Protein AF-0000000078948649 (afdb_homodimer)

Secondary structure (DSSP, 8-state):
-----SS-HHHHHHHHHHHHHHH-GGG--HHHHHHHHTS-SHHHHHH-SSHHHHHHHHHHHHHHHHHHHHHHH--S-HHHHHHHHHHHHHHH-HHHHHHHHTS--HHHHHHHHHHTHHHHHHT-GGGTT--HHHHHHHHHHHHHHHHHHHHHHHTT-S-TT--HHHHHHHHHHHHHHHHHHHHHHHHHH-/-----SS-HHHHHHHHHHHHHHH-GGG--HHHHHHHHTS-SHHHHHH-SSHHHHHHHHHHHHHHHHHHHHHHH--S-HHHHHHHHHHHHHHH-HHHHHHHTTS--HHHHHHHHHTTHHHHHHT-GGGTT--HHHHHHHHHHHHHHHHHHHHHHHTT-S-TT--HHHHHHHHHHHHHHHHHHHHHHHHHH-

Structure (mmCIF, N/CA/C/O backbone):
data_AF-0000000078948649-model_v1
#
loop_
_entity.id
_entity.type
_entity.pdbx_description
1 polymer 'BH0317 protein'
#
loop_
_atom_site.group_PDB
_atom_site.id
_atom_site.type_symbol
_atom_site.label_atom_id
_atom_site.label_alt_id
_atom_site.label_comp_id
_atom_site.label_asym_id
_atom_site.label_entity_id
_atom_site.label_seq_id
_atom_site.pdbx_PDB_ins_code
_atom_site.Cartn_x
_atom_site.Cartn_y
_atom_site.Cartn_z
_atom_site.occupancy
_atom_site.B_iso_or_equiv
_atom_site.auth_seq_id
_atom_site.auth_comp_id
_atom_site.auth_asym_id
_atom_site.auth_atom_id
_atom_site.pdbx_PDB_model_num
ATOM 1 N N . MET A 1 1 ? 44.688 -25.859 -13.656 1 49.62 1 MET A N 1
ATOM 2 C CA . MET A 1 1 ? 43.906 -24.781 -13.078 1 49.62 1 MET A CA 1
ATOM 3 C C . MET A 1 1 ? 42.406 -25.125 -13.078 1 49.62 1 MET A C 1
ATOM 5 O O . MET A 1 1 ? 41.906 -25.734 -14.016 1 49.62 1 MET A O 1
ATOM 9 N N . PRO A 1 2 ? 41.75 -25.234 -11.953 1 52.56 2 PRO A N 1
ATOM 10 C CA . PRO A 1 2 ? 40.344 -25.641 -12.078 1 52.56 2 PRO A CA 1
ATOM 11 C C . PRO A 1 2 ? 39.594 -24.875 -13.164 1 52.56 2 PRO A C 1
ATOM 13 O O . PRO A 1 2 ? 39.906 -23.719 -13.43 1 52.56 2 PRO A O 1
ATOM 16 N N . PRO A 1 3 ? 38.969 -25.547 -13.984 1 57.53 3 PRO A N 1
ATOM 17 C CA . PRO A 1 3 ? 38.219 -24.891 -15.078 1 57.53 3 PRO A CA 1
ATOM 18 C C . PRO A 1 3 ? 37.5 -23.625 -14.641 1 57.53 3 PRO A C 1
ATOM 20 O O . PRO A 1 3 ? 37.062 -23.531 -13.492 1 57.53 3 PRO A O 1
ATOM 23 N N . LYS A 1 4 ? 38 -22.516 -15.086 1 55.88 4 LYS A N 1
ATOM 24 C CA . LYS A 1 4 ? 37.469 -21.203 -14.781 1 55.88 4 LYS A CA 1
ATOM 25 C C . LYS A 1 4 ? 35.938 -21.203 -14.828 1 55.88 4 LYS A C 1
ATOM 27 O O . LYS A 1 4 ? 35.344 -21.703 -15.789 1 55.88 4 LYS A O 1
ATOM 32 N N . LYS A 1 5 ? 35.25 -21.078 -13.664 1 66.81 5 LYS A N 1
ATOM 33 C CA . LYS A 1 5 ? 33.781 -20.984 -13.641 1 66.81 5 LYS A CA 1
ATOM 34 C C . LYS A 1 5 ? 33.281 -20.047 -14.727 1 66.81 5 LYS A C 1
ATOM 36 O O . LYS A 1 5 ? 33.812 -18.953 -14.906 1 66.81 5 LYS A O 1
ATOM 41 N N . LYS A 1 6 ? 32.5 -20.578 -15.625 1 82 6 LYS A N 1
ATOM 42 C CA . LYS A 1 6 ? 31.938 -19.797 -16.719 1 82 6 LYS A CA 1
ATOM 43 C C . LYS A 1 6 ? 31.172 -18.578 -16.203 1 82 6 LYS A C 1
ATOM 45 O O . LYS A 1 6 ? 31.312 -17.484 -16.75 1 82 6 LYS A O 1
ATOM 50 N N . PHE A 1 7 ? 30.5 -18.75 -15.039 1 91.81 7 PHE A N 1
ATOM 51 C CA . PHE A 1 7 ? 29.766 -17.656 -14.422 1 91.81 7 PHE A CA 1
ATOM 52 C C . PHE A 1 7 ? 30.109 -17.531 -12.945 1 91.81 7 PHE A C 1
ATOM 54 O O . PHE A 1 7 ? 30.203 -18.547 -12.234 1 91.81 7 PHE A O 1
ATOM 61 N N . THR A 1 8 ? 30.312 -16.375 -12.555 1 93.06 8 THR A N 1
ATOM 62 C CA . THR A 1 8 ? 30.562 -16.125 -11.141 1 93.06 8 THR A CA 1
ATOM 63 C C . THR A 1 8 ? 29.266 -16.094 -10.352 1 93.06 8 THR A C 1
ATOM 65 O O . THR A 1 8 ? 28.172 -16.047 -10.93 1 93.06 8 THR A O 1
ATOM 68 N N . LYS A 1 9 ? 29.469 -16.156 -9.047 1 96.56 9 LYS A N 1
ATOM 69 C CA . LYS A 1 9 ? 28.328 -16.031 -8.148 1 96.56 9 LYS A CA 1
ATOM 70 C C . LYS A 1 9 ? 27.562 -14.734 -8.406 1 96.56 9 LYS A C 1
ATOM 72 O O . LYS A 1 9 ? 26.328 -14.734 -8.453 1 96.56 9 LYS A O 1
ATOM 77 N N . GLU A 1 10 ? 28.25 -13.672 -8.664 1 96.88 10 GLU A N 1
ATOM 78 C CA . GLU A 1 10 ? 27.656 -12.359 -8.898 1 96.88 10 GLU A CA 1
ATOM 79 C C . GLU A 1 10 ? 26.906 -12.328 -10.219 1 96.88 10 GLU A C 1
ATOM 81 O O . GLU A 1 10 ? 25.844 -11.703 -10.32 1 96.88 10 GLU A O 1
ATOM 86 N N . ASP A 1 11 ? 27.391 -12.992 -11.164 1 96.81 11 ASP A N 1
ATOM 87 C CA . ASP A 1 11 ? 26.703 -13.086 -12.445 1 96.81 11 ASP A CA 1
ATOM 88 C C . ASP A 1 11 ? 25.328 -13.727 -12.289 1 96.81 11 ASP A C 1
ATOM 90 O O . ASP A 1 11 ? 24.344 -13.273 -12.891 1 96.81 11 ASP A O 1
ATOM 94 N N . ILE A 1 12 ? 25.375 -14.734 -11.523 1 97.81 12 ILE A N 1
ATOM 95 C CA . ILE A 1 12 ? 24.141 -15.484 -11.305 1 97.81 12 ILE A CA 1
ATOM 96 C C . ILE A 1 12 ? 23.141 -14.633 -10.531 1 97.81 12 ILE A C 1
ATOM 98 O O . ILE A 1 12 ? 21.969 -14.562 -10.891 1 97.81 12 ILE A O 1
ATOM 102 N N . ILE A 1 13 ? 23.609 -13.922 -9.547 1 98.19 13 ILE A N 1
ATOM 103 C CA . ILE A 1 13 ? 22.766 -13.047 -8.742 1 98.19 13 ILE A CA 1
ATOM 104 C C . ILE A 1 13 ? 22.203 -11.93 -9.625 1 98.19 13 ILE A C 1
ATOM 106 O O . ILE A 1 13 ? 21.016 -11.602 -9.531 1 98.19 13 ILE A O 1
ATOM 110 N N . ASP A 1 14 ? 23.031 -11.422 -10.508 1 97.75 14 ASP A N 1
ATOM 111 C CA . ASP A 1 14 ? 22.594 -10.344 -11.398 1 97.75 14 ASP A CA 1
ATOM 112 C C . ASP A 1 14 ? 21.516 -10.828 -12.359 1 97.75 14 ASP A C 1
ATOM 114 O O . ASP A 1 14 ? 20.547 -10.102 -12.633 1 97.75 14 ASP A O 1
ATOM 118 N N . SER A 1 15 ? 21.703 -11.953 -12.82 1 97.62 15 SER A N 1
ATOM 119 C CA . SER A 1 15 ? 20.703 -12.531 -13.703 1 97.62 15 SER A CA 1
ATOM 120 C C . SER A 1 15 ? 19.375 -12.75 -12.977 1 97.62 15 SER A C 1
ATOM 122 O O . SER A 1 15 ? 18.312 -12.359 -13.477 1 97.62 15 SER A O 1
ATOM 124 N N . ALA A 1 16 ? 19.484 -13.336 -11.797 1 98.19 16 ALA A N 1
ATOM 125 C CA . ALA A 1 16 ? 18.297 -13.547 -10.984 1 98.19 16 ALA A CA 1
ATOM 126 C C . ALA A 1 16 ? 17.625 -12.227 -10.617 1 98.19 16 ALA A C 1
ATOM 128 O O . ALA A 1 16 ? 16.406 -12.125 -10.602 1 98.19 16 ALA A O 1
ATOM 129 N N . PHE A 1 17 ? 18.422 -11.234 -10.367 1 97.44 17 PHE A N 1
ATOM 130 C CA . PHE A 1 17 ? 17.938 -9.898 -10.07 1 97.44 17 PHE A CA 1
ATOM 131 C C . PHE A 1 17 ? 17.141 -9.328 -11.234 1 97.44 17 PHE A C 1
ATOM 133 O O . PHE A 1 17 ? 16.078 -8.734 -11.039 1 97.44 17 PHE A O 1
ATOM 140 N N . SER A 1 18 ? 17.641 -9.57 -12.398 1 97.25 18 SER A N 1
ATOM 141 C CA . SER A 1 18 ? 16.969 -9.086 -13.602 1 97.25 18 SER A CA 1
ATOM 142 C C . SER A 1 18 ? 15.594 -9.727 -13.766 1 97.25 18 SER A C 1
ATOM 144 O O . SER A 1 18 ? 14.633 -9.062 -14.164 1 97.25 18 SER A O 1
ATOM 146 N N . ILE A 1 19 ? 15.531 -10.883 -13.414 1 96.94 19 ILE A N 1
ATOM 147 C CA . ILE A 1 19 ? 14.258 -11.594 -13.477 1 96.94 19 ILE A CA 1
ATOM 148 C C . ILE A 1 19 ? 13.312 -11.055 -12.406 1 96.94 19 ILE A C 1
ATOM 150 O O . ILE A 1 19 ? 12.156 -10.727 -12.695 1 96.94 19 ILE A O 1
ATOM 154 N N . ALA A 1 20 ? 13.852 -10.898 -11.234 1 95.62 20 ALA A N 1
ATOM 155 C CA . ALA A 1 20 ? 13.047 -10.438 -10.109 1 95.62 20 ALA A CA 1
ATOM 156 C C . ALA A 1 20 ? 12.547 -9.016 -10.336 1 95.62 20 ALA A C 1
ATOM 158 O O . ALA A 1 20 ? 11.438 -8.664 -9.93 1 95.62 20 ALA A O 1
ATOM 159 N N . LYS A 1 21 ? 13.352 -8.281 -11 1 94.62 21 LYS A N 1
ATOM 160 C CA . LYS A 1 21 ? 13.055 -6.879 -11.25 1 94.62 21 LYS A CA 1
ATOM 161 C C . LYS A 1 21 ? 11.789 -6.727 -12.094 1 94.62 21 LYS A C 1
ATOM 163 O O . LYS A 1 21 ? 11.039 -5.762 -11.922 1 94.62 21 LYS A O 1
ATOM 168 N N . THR A 1 22 ? 11.516 -7.727 -12.945 1 93.5 22 THR A N 1
ATOM 169 C CA . THR A 1 22 ? 10.406 -7.629 -13.891 1 93.5 22 THR A CA 1
ATOM 170 C C . THR A 1 22 ? 9.266 -8.555 -13.477 1 93.5 22 THR A C 1
ATOM 172 O O . THR A 1 22 ? 8.086 -8.203 -13.625 1 93.5 22 THR A O 1
ATOM 175 N N . GLU A 1 23 ? 9.641 -9.656 -12.82 1 93.5 23 GLU A N 1
ATOM 176 C CA . GLU A 1 23 ? 8.617 -10.672 -12.594 1 93.5 23 GLU A CA 1
ATOM 177 C C . GLU A 1 23 ? 8.406 -10.914 -11.102 1 93.5 23 GLU A C 1
ATOM 179 O O . GLU A 1 23 ? 7.418 -11.531 -10.695 1 93.5 23 GLU A O 1
ATOM 184 N N . GLY A 1 24 ? 9.281 -10.414 -10.266 1 92.5 24 GLY A N 1
ATOM 185 C CA . GLY A 1 24 ? 9.188 -10.648 -8.836 1 92.5 24 GLY A CA 1
ATOM 186 C C . GLY A 1 24 ? 10.117 -11.742 -8.344 1 92.5 24 GLY A C 1
ATOM 187 O O . GLY A 1 24 ? 10.562 -12.578 -9.125 1 92.5 24 GLY A O 1
ATOM 188 N N . ILE A 1 25 ? 10.383 -11.766 -7.098 1 91.69 25 ILE A N 1
ATOM 189 C CA . ILE A 1 25 ? 11.352 -12.648 -6.469 1 91.69 25 ILE A CA 1
ATOM 190 C C . ILE A 1 25 ? 10.883 -14.102 -6.574 1 91.69 25 ILE A C 1
ATOM 192 O O . ILE A 1 25 ? 11.68 -15.008 -6.812 1 91.69 25 ILE A O 1
ATOM 196 N N . ASP A 1 26 ? 9.633 -14.32 -6.434 1 90.75 26 ASP A N 1
ATOM 197 C CA . ASP A 1 26 ? 9.078 -15.672 -6.41 1 90.75 26 ASP A CA 1
ATOM 198 C C . ASP A 1 26 ? 9.172 -16.328 -7.785 1 90.75 26 ASP A C 1
ATOM 200 O O . ASP A 1 26 ? 9.008 -17.547 -7.914 1 90.75 26 ASP A O 1
ATOM 204 N N . LYS A 1 27 ? 9.453 -15.586 -8.742 1 94.56 27 LYS A N 1
ATOM 205 C CA . LYS A 1 27 ? 9.492 -16.109 -10.102 1 94.56 27 LYS A CA 1
ATOM 206 C C . LYS A 1 27 ? 10.906 -16.547 -10.477 1 94.56 27 LYS A C 1
ATOM 208 O O . LYS A 1 27 ? 11.125 -17.078 -11.562 1 94.56 27 LYS A O 1
ATOM 213 N N . ILE A 1 28 ? 11.742 -16.375 -9.562 1 96.88 28 ILE A N 1
ATOM 214 C CA . ILE A 1 28 ? 13.102 -16.859 -9.789 1 96.88 28 ILE A CA 1
ATOM 215 C C . ILE A 1 28 ? 13.117 -18.391 -9.742 1 96.88 28 ILE A C 1
ATOM 217 O O . ILE A 1 28 ? 12.695 -18.984 -8.75 1 96.88 28 ILE A O 1
ATOM 221 N N . THR A 1 29 ? 13.539 -18.984 -10.789 1 97.56 29 THR A N 1
ATOM 222 C CA . THR A 1 29 ? 13.82 -20.406 -10.836 1 97.56 29 THR A CA 1
ATOM 223 C C . THR A 1 29 ? 15.203 -20.672 -11.445 1 97.56 29 THR A C 1
ATOM 225 O O . THR A 1 29 ? 15.727 -19.828 -12.18 1 97.56 29 THR A O 1
ATOM 228 N N . ILE A 1 30 ? 15.68 -21.859 -11.07 1 97.56 30 ILE A N 1
ATOM 229 C CA . ILE A 1 30 ? 16.984 -22.219 -11.602 1 97.56 30 ILE A CA 1
ATOM 230 C C . ILE A 1 30 ? 16.922 -22.266 -13.133 1 97.56 30 ILE A C 1
ATOM 232 O O . ILE A 1 30 ? 17.812 -21.766 -13.812 1 97.56 30 ILE A O 1
ATOM 236 N N . ARG A 1 31 ? 15.875 -22.781 -13.633 1 97.5 31 ARG A N 1
ATOM 237 C CA . ARG A 1 31 ? 15.703 -22.906 -15.078 1 97.5 31 ARG A CA 1
ATOM 238 C C . ARG A 1 31 ? 15.68 -21.531 -15.742 1 97.5 31 ARG A C 1
ATOM 240 O O . ARG A 1 31 ? 16.359 -21.297 -16.734 1 97.5 31 ARG A O 1
ATOM 247 N N . LYS A 1 32 ? 14.93 -20.547 -15.273 1 97.62 32 LYS A N 1
ATOM 248 C CA . LYS A 1 32 ? 14.82 -19.203 -15.828 1 97.62 32 LYS A CA 1
ATOM 249 C C . LYS A 1 32 ? 16.156 -18.469 -15.781 1 97.62 32 LYS A C 1
ATOM 251 O O . LYS A 1 32 ? 16.531 -17.781 -16.734 1 97.62 32 LYS A O 1
ATOM 256 N N . VAL A 1 33 ? 16.844 -18.625 -14.672 1 98.12 33 VAL A N 1
ATOM 257 C CA . VAL A 1 33 ? 18.125 -17.969 -14.508 1 98.12 33 VAL A CA 1
ATOM 258 C C . VAL A 1 33 ? 19.141 -18.547 -15.484 1 98.12 33 VAL A C 1
ATOM 260 O O . VAL A 1 33 ? 19.891 -17.812 -16.125 1 98.12 33 VAL A O 1
ATOM 263 N N . ALA A 1 34 ? 19.125 -19.922 -15.586 1 97.19 34 ALA A N 1
ATOM 264 C CA . ALA A 1 34 ? 20.016 -20.578 -16.547 1 97.19 34 ALA A CA 1
ATOM 265 C C . ALA A 1 34 ? 19.734 -20.094 -17.969 1 97.19 34 ALA A C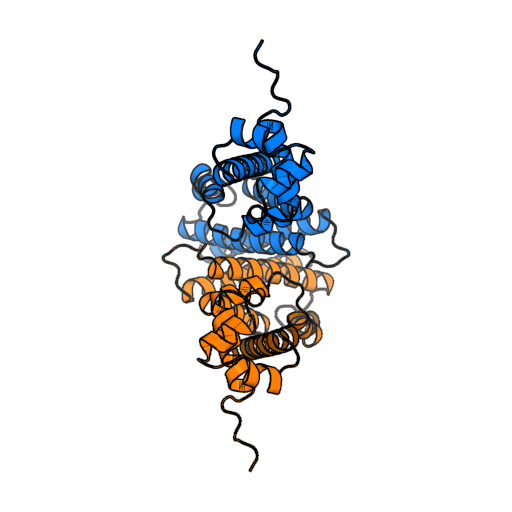 1
ATOM 267 O O . ALA A 1 34 ? 20.672 -19.734 -18.703 1 97.19 34 ALA A O 1
ATOM 268 N N . ASP A 1 35 ? 18.469 -20 -18.266 1 97.25 35 ASP A N 1
ATOM 269 C CA . ASP A 1 35 ? 18.062 -19.516 -19.578 1 97.25 35 ASP A CA 1
ATOM 270 C C . ASP A 1 35 ? 18.516 -18.078 -19.812 1 97.25 35 ASP A C 1
ATOM 272 O O . ASP A 1 35 ? 19 -17.734 -20.891 1 97.25 35 ASP A O 1
ATOM 276 N N . HIS A 1 36 ? 18.344 -17.281 -18.812 1 96.31 36 HIS A N 1
ATOM 277 C CA . HIS A 1 36 ? 18.719 -15.883 -18.906 1 96.31 36 HIS A CA 1
ATOM 278 C C . HIS A 1 36 ? 20.234 -15.727 -19.109 1 96.31 36 HIS A C 1
ATOM 280 O O . HIS A 1 36 ? 20.672 -14.828 -19.812 1 96.31 36 HIS A O 1
ATOM 286 N N . LEU A 1 37 ? 20.984 -16.641 -18.531 1 95.44 37 LEU A N 1
ATOM 287 C CA . LEU A 1 37 ? 22.438 -16.625 -18.625 1 95.44 37 LEU A CA 1
ATOM 288 C C . LEU A 1 37 ? 22.906 -17.281 -19.906 1 95.44 37 LEU A C 1
ATOM 290 O O . LEU A 1 37 ? 24.062 -17.141 -20.312 1 95.44 37 LEU A O 1
ATOM 294 N N . GLY A 1 38 ? 22.016 -17.938 -20.547 1 94.94 38 GLY A N 1
ATOM 295 C CA . GLY A 1 38 ? 22.438 -18.734 -21.703 1 94.94 38 GLY A CA 1
ATOM 296 C C . GLY A 1 38 ? 23.328 -19.906 -21.344 1 94.94 38 GLY A C 1
ATOM 297 O O . GLY A 1 38 ? 24.328 -20.156 -22.016 1 94.94 38 GLY A O 1
ATOM 298 N N . SER A 1 39 ? 23.031 -20.516 -20.281 1 92.69 39 SER A N 1
ATOM 299 C CA . SER A 1 39 ? 23.844 -21.609 -19.75 1 92.69 39 SER A CA 1
ATOM 300 C C . SER A 1 39 ? 22.969 -22.734 -19.203 1 92.69 39 SER A C 1
ATOM 302 O O . SER A 1 39 ? 21.75 -22.609 -19.156 1 92.69 39 SER A O 1
ATOM 304 N N . SER A 1 40 ? 23.641 -23.812 -18.938 1 93.31 40 SER A N 1
ATOM 305 C CA . SER A 1 40 ? 22.969 -24.875 -18.188 1 93.31 40 SER A CA 1
ATOM 306 C C . SER A 1 40 ? 22.797 -24.484 -16.734 1 93.31 40 SER A C 1
ATOM 308 O O . SER A 1 40 ? 23.25 -23.422 -16.297 1 93.31 40 SER A O 1
ATOM 310 N N . SER A 1 41 ? 22.109 -25.422 -15.969 1 94.94 41 SER A N 1
ATOM 311 C CA . SER A 1 41 ? 21.906 -25.188 -14.547 1 94.94 41 SER A CA 1
ATOM 312 C C . SER A 1 41 ? 23.172 -25.469 -13.75 1 94.94 41 SER A C 1
ATOM 314 O O . SER A 1 41 ? 23.281 -25.062 -12.586 1 94.94 41 SER A O 1
ATOM 316 N N . ALA A 1 42 ? 24.109 -26.125 -14.312 1 93.25 42 ALA A N 1
ATOM 317 C CA . ALA A 1 42 ? 25.266 -26.641 -13.594 1 93.25 42 ALA A CA 1
ATOM 318 C C . ALA A 1 42 ? 26.016 -25.531 -12.891 1 93.25 42 ALA A C 1
ATOM 320 O O . ALA A 1 42 ? 26.297 -25.609 -11.688 1 93.25 42 ALA A O 1
ATOM 321 N N . PRO A 1 43 ? 26.312 -24.453 -13.594 1 93.88 43 PRO A N 1
ATOM 322 C CA . PRO A 1 43 ? 27.047 -23.375 -12.922 1 93.88 43 PRO A CA 1
ATOM 323 C C . PRO A 1 43 ? 26.281 -22.797 -11.734 1 93.88 43 PRO A C 1
ATOM 325 O O . PRO A 1 43 ? 26.891 -22.312 -10.773 1 93.88 43 PRO A O 1
ATOM 328 N N . ILE A 1 44 ? 24.969 -22.781 -11.75 1 96.12 44 ILE A N 1
ATOM 329 C CA . ILE A 1 44 ? 24.141 -22.25 -10.664 1 96.12 44 ILE A CA 1
ATOM 330 C C . ILE A 1 44 ? 24.281 -23.141 -9.438 1 96.12 44 ILE A C 1
ATOM 332 O O . ILE A 1 44 ? 24.453 -22.656 -8.32 1 96.12 44 ILE A O 1
ATOM 336 N N . TYR A 1 45 ? 24.391 -24.453 -9.648 1 94.69 45 TYR A N 1
ATOM 337 C CA . TYR A 1 45 ? 24.438 -25.391 -8.531 1 94.69 45 TYR A CA 1
ATOM 338 C C . TYR A 1 45 ? 25.844 -25.469 -7.945 1 94.69 45 TYR A C 1
ATOM 340 O O . TYR A 1 45 ? 26.031 -25.922 -6.816 1 94.69 45 TYR A O 1
ATOM 348 N N . VAL A 1 46 ? 26.812 -25.062 -8.734 1 94.75 46 VAL A N 1
ATOM 349 C CA . VAL A 1 46 ? 28.172 -24.938 -8.203 1 94.75 46 VAL A CA 1
ATOM 350 C C . VAL A 1 46 ? 28.219 -23.828 -7.148 1 94.75 46 VAL A C 1
ATOM 352 O O . VAL A 1 46 ? 28.953 -23.938 -6.168 1 94.75 46 VAL A O 1
ATOM 355 N N . ASN A 1 47 ? 27.359 -22.844 -7.332 1 96.31 47 ASN A N 1
ATOM 356 C CA . ASN A 1 47 ? 27.438 -21.656 -6.492 1 96.31 47 ASN A CA 1
ATOM 357 C C . ASN A 1 47 ? 26.328 -21.641 -5.441 1 96.31 47 ASN A C 1
ATOM 359 O O . ASN A 1 47 ? 26.484 -21.031 -4.383 1 96.31 47 ASN A O 1
ATOM 363 N N . PHE A 1 48 ? 25.188 -22.266 -5.766 1 97.56 48 PHE A N 1
ATOM 364 C CA . PHE A 1 48 ? 24.031 -22.25 -4.879 1 97.56 48 PHE A CA 1
ATOM 365 C C . PHE A 1 48 ? 23.484 -23.656 -4.691 1 97.56 48 PHE A C 1
ATOM 367 O O . PHE A 1 48 ? 23.375 -24.422 -5.656 1 97.56 48 PHE A O 1
ATOM 374 N N . GLU A 1 49 ? 23.078 -23.938 -3.453 1 97 49 GLU A N 1
ATOM 375 C CA . GLU A 1 49 ? 22.547 -25.25 -3.131 1 97 49 GLU A CA 1
ATOM 376 C C . GLU A 1 49 ? 21.156 -25.453 -3.738 1 97 49 GLU A C 1
ATOM 378 O O . GLU A 1 49 ? 20.797 -26.562 -4.137 1 97 49 GLU A O 1
ATOM 383 N N . ASP A 1 50 ? 20.406 -24.375 -3.68 1 96.62 50 ASP A N 1
ATOM 384 C CA . ASP A 1 50 ? 19.047 -24.422 -4.223 1 96.62 50 ASP A CA 1
ATOM 385 C C . ASP A 1 50 ? 18.562 -23.016 -4.578 1 96.62 50 ASP A C 1
ATOM 387 O O . ASP A 1 50 ? 19.281 -22.031 -4.395 1 96.62 50 ASP A O 1
ATOM 391 N N . VAL A 1 51 ? 17.422 -23 -5.098 1 97.38 51 VAL A N 1
ATOM 392 C CA . VAL A 1 51 ? 16.859 -21.734 -5.582 1 97.38 51 VAL A CA 1
ATOM 393 C C . VAL A 1 51 ? 16.578 -20.812 -4.406 1 97.38 51 VAL A C 1
ATOM 395 O O . VAL A 1 51 ? 16.688 -19.578 -4.535 1 97.38 51 VAL A O 1
ATOM 398 N N . GLU A 1 52 ? 16.297 -21.344 -3.244 1 96.5 52 GLU A N 1
ATOM 399 C CA . GLU A 1 52 ? 16.016 -20.516 -2.076 1 96.5 52 GLU A CA 1
ATOM 400 C C . GLU A 1 52 ? 17.25 -19.734 -1.634 1 96.5 52 GLU A C 1
ATOM 402 O O . GLU A 1 52 ? 17.141 -18.562 -1.26 1 96.5 52 GLU A O 1
ATOM 407 N N . GLU A 1 53 ? 18.297 -20.375 -1.645 1 97 53 GLU A N 1
ATOM 408 C CA . GLU A 1 53 ? 19.531 -19.672 -1.345 1 97 53 GLU A CA 1
ATOM 409 C C . GLU A 1 53 ? 19.781 -18.547 -2.336 1 97 53 GLU A C 1
ATOM 411 O O . GLU A 1 53 ? 20.219 -17.453 -1.95 1 97 53 GLU A O 1
ATOM 416 N N . LEU A 1 54 ? 19.562 -18.828 -3.605 1 97.69 54 LEU A N 1
ATOM 417 C CA . LEU A 1 54 ? 19.719 -17.797 -4.637 1 97.69 54 LEU A CA 1
ATOM 418 C C . LEU A 1 54 ? 18.75 -16.641 -4.398 1 97.69 54 LEU A C 1
ATOM 420 O O . LEU A 1 54 ? 19.156 -15.477 -4.461 1 97.69 54 LEU A O 1
ATOM 424 N N . LYS A 1 55 ? 17.547 -16.922 -4.098 1 96.25 55 LYS A N 1
ATOM 425 C CA . LYS A 1 55 ? 16.562 -15.883 -3.787 1 96.25 55 LYS A CA 1
ATOM 426 C C . LYS A 1 55 ? 17.016 -15.023 -2.615 1 96.25 55 LYS A C 1
ATOM 428 O O . LYS A 1 55 ? 16.875 -13.797 -2.637 1 96.25 55 LYS A O 1
ATOM 433 N N . HIS A 1 56 ? 17.562 -15.672 -1.64 1 93.25 56 HIS A N 1
ATOM 434 C CA . HIS A 1 56 ? 18.062 -14.945 -0.48 1 93.25 56 HIS A CA 1
ATOM 435 C C . HIS A 1 56 ? 19.172 -13.977 -0.879 1 93.25 56 HIS A C 1
ATOM 437 O O . HIS A 1 56 ? 19.203 -12.844 -0.394 1 93.25 56 HIS A O 1
ATOM 443 N N . ALA A 1 57 ? 19.969 -14.414 -1.74 1 95.62 57 ALA A N 1
ATOM 444 C CA . ALA A 1 57 ? 21.062 -13.555 -2.207 1 95.62 57 ALA A CA 1
ATOM 445 C C . ALA A 1 57 ? 20.516 -12.359 -2.986 1 95.62 57 ALA A C 1
ATOM 447 O O . ALA A 1 57 ? 21.031 -11.242 -2.865 1 95.62 57 ALA A O 1
ATOM 448 N N . VAL A 1 58 ? 19.547 -12.562 -3.793 1 95.56 58 VAL A N 1
ATOM 449 C CA . VAL A 1 58 ? 18.906 -11.484 -4.543 1 95.56 58 VAL A CA 1
ATOM 450 C C . VAL A 1 58 ? 18.266 -10.492 -3.578 1 95.56 58 VAL A C 1
ATOM 452 O O . VAL A 1 58 ? 18.391 -9.273 -3.758 1 95.56 58 VAL A O 1
ATOM 455 N N . VAL A 1 59 ? 17.656 -10.984 -2.553 1 91.25 59 VAL A N 1
ATOM 456 C CA . VAL A 1 59 ? 17.031 -10.141 -1.539 1 91.25 59 VAL A CA 1
ATOM 457 C C . VAL A 1 59 ? 18.094 -9.258 -0.881 1 91.25 59 VAL A C 1
ATOM 459 O O . VAL A 1 59 ? 17.891 -8.055 -0.694 1 91.25 59 VAL A O 1
ATOM 462 N N . GLN A 1 60 ? 19.172 -9.836 -0.564 1 91.25 60 GLN A N 1
ATOM 463 C CA . GLN A 1 60 ? 20.266 -9.07 0.034 1 91.25 60 GLN A CA 1
ATOM 464 C C . GLN A 1 60 ? 20.734 -7.961 -0.902 1 91.25 60 GLN A C 1
ATOM 466 O O . GLN A 1 60 ? 21.031 -6.848 -0.459 1 91.25 60 GLN A O 1
ATOM 471 N N . LYS A 1 61 ? 20.812 -8.297 -2.135 1 93.75 61 LYS A N 1
ATOM 472 C CA . LYS A 1 61 ? 21.219 -7.297 -3.119 1 93.75 61 LYS A CA 1
ATOM 473 C C . LYS A 1 61 ? 20.219 -6.145 -3.168 1 93.75 61 LYS A C 1
ATOM 475 O O . LYS A 1 61 ? 20.609 -4.98 -3.254 1 93.75 61 LYS A O 1
ATOM 480 N N . ILE A 1 62 ? 18.969 -6.414 -3.129 1 91.31 62 ILE A N 1
ATOM 481 C CA . ILE A 1 62 ? 17.922 -5.402 -3.162 1 91.31 62 ILE A CA 1
ATOM 482 C C . ILE A 1 62 ? 18 -4.531 -1.911 1 91.31 62 ILE A C 1
ATOM 484 O O . ILE A 1 62 ? 17.859 -3.309 -1.989 1 91.31 62 ILE A O 1
ATOM 488 N N . VAL A 1 63 ? 18.219 -5.164 -0.778 1 87.25 63 VAL A N 1
ATOM 489 C CA . VAL A 1 63 ? 18.359 -4.441 0.48 1 87.25 63 VAL A CA 1
ATOM 490 C C . VAL A 1 63 ? 19.547 -3.48 0.398 1 87.25 63 VAL A C 1
ATOM 492 O O . VAL A 1 63 ? 19.438 -2.318 0.795 1 87.25 63 VAL A O 1
ATOM 495 N N . GLN A 1 64 ? 20.562 -3.984 -0.117 1 90.81 64 GLN A N 1
ATOM 496 C CA . GLN A 1 64 ? 21.75 -3.15 -0.266 1 90.81 64 GLN A CA 1
ATOM 497 C C . GLN A 1 64 ? 21.484 -1.98 -1.21 1 90.81 64 GLN A C 1
ATOM 499 O O . GLN A 1 64 ? 21.953 -0.861 -0.962 1 90.81 64 GLN A O 1
ATOM 504 N N . LEU A 1 65 ? 20.859 -2.271 -2.24 1 92.19 65 LEU A N 1
ATOM 505 C CA . LEU A 1 65 ? 20.5 -1.228 -3.191 1 92.19 65 LEU A CA 1
ATOM 506 C C . LEU A 1 65 ? 19.641 -0.154 -2.52 1 92.19 65 LEU A C 1
ATOM 508 O O . LEU A 1 65 ? 19.875 1.041 -2.725 1 92.19 65 LEU A O 1
ATOM 512 N N . SER A 1 66 ? 18.688 -0.564 -1.771 1 88.69 66 SER A N 1
ATOM 513 C CA . SER A 1 66 ? 17.828 0.359 -1.038 1 88.69 66 SER A CA 1
ATOM 514 C C . SER A 1 66 ? 18.641 1.224 -0.076 1 88.69 66 SER A C 1
ATOM 516 O O . SER A 1 66 ? 18.438 2.438 -0.009 1 88.69 66 SER A O 1
ATOM 518 N N . GLN A 1 67 ? 19.516 0.591 0.644 1 88.44 67 GLN A N 1
ATOM 519 C CA . GLN A 1 67 ? 20.359 1.313 1.587 1 88.44 67 GLN A CA 1
ATOM 520 C C . GLN A 1 67 ? 21.234 2.344 0.869 1 88.44 67 GLN A C 1
ATOM 522 O O . GLN A 1 67 ? 21.406 3.461 1.358 1 88.44 67 GLN A O 1
ATOM 527 N N . GLN A 1 68 ? 21.719 1.935 -0.231 1 93.56 68 GLN A N 1
ATOM 528 C CA . GLN A 1 68 ? 22.531 2.854 -1.021 1 93.56 68 GLN A CA 1
ATOM 529 C C . GLN A 1 68 ? 21.703 4.047 -1.496 1 93.56 68 GLN A C 1
ATOM 531 O O . GLN A 1 68 ? 22.188 5.184 -1.485 1 93.56 68 GLN A O 1
ATOM 536 N N . MET A 1 69 ? 20.531 3.795 -1.896 1 93.56 69 MET A N 1
ATOM 537 C CA . MET A 1 69 ? 19.641 4.863 -2.352 1 93.56 69 MET A CA 1
ATOM 538 C C . MET A 1 69 ? 19.328 5.836 -1.216 1 93.56 69 MET A C 1
ATOM 540 O O . MET A 1 69 ? 19.25 7.043 -1.434 1 93.56 69 MET A O 1
ATOM 544 N N . ILE A 1 70 ? 19.172 5.316 -0.047 1 91 70 ILE A N 1
ATOM 545 C CA . ILE A 1 70 ? 18.906 6.16 1.114 1 91 70 ILE A CA 1
ATOM 546 C C . ILE A 1 70 ? 20.141 7.008 1.419 1 91 70 ILE A C 1
ATOM 548 O O . ILE A 1 70 ? 20.047 8.219 1.614 1 91 70 ILE A O 1
ATOM 552 N N . GLN A 1 71 ? 21.25 6.383 1.402 1 92.44 71 GLN A N 1
ATOM 553 C CA . GLN A 1 71 ? 22.5 7.043 1.76 1 92.44 71 GLN A CA 1
ATOM 554 C C . GLN A 1 71 ? 22.859 8.133 0.75 1 92.44 71 GLN A C 1
ATOM 556 O O . GLN A 1 71 ? 23.531 9.109 1.093 1 92.44 71 GLN A O 1
ATOM 561 N N . LYS A 1 72 ? 22.406 8.031 -0.413 1 95.5 72 LYS A N 1
ATOM 562 C CA . LYS A 1 72 ? 22.719 8.984 -1.476 1 95.5 72 LYS A CA 1
ATOM 563 C C . LYS A 1 72 ? 21.922 10.273 -1.313 1 95.5 72 LYS A C 1
ATOM 565 O O . LYS A 1 72 ? 22.281 11.312 -1.874 1 95.5 72 LYS A O 1
ATOM 570 N N . GLN A 1 73 ? 20.75 10.312 -0.707 1 93.12 73 GLN A N 1
ATOM 571 C CA . GLN A 1 73 ? 19.906 11.492 -0.6 1 93.12 73 GLN A CA 1
ATOM 572 C C . GLN A 1 73 ? 20.547 12.57 0.262 1 93.12 73 GLN A C 1
ATOM 574 O O . GLN A 1 73 ? 20.703 13.711 -0.172 1 93.12 73 GLN A O 1
ATOM 579 N N . LYS A 1 74 ? 21.141 12.32 1.453 1 92.31 74 LYS A N 1
ATOM 580 C CA . LYS A 1 74 ? 21.906 13.18 2.348 1 92.31 74 LYS A CA 1
ATOM 581 C C . LYS A 1 74 ? 21.234 14.547 2.506 1 92.31 74 LYS A C 1
ATOM 583 O O . LYS A 1 74 ? 21.891 15.578 2.379 1 92.31 74 LYS A O 1
ATOM 588 N N . THR A 1 75 ? 19.922 14.75 2.686 1 93.12 75 THR A N 1
ATOM 589 C CA . THR A 1 75 ? 19.203 16 2.896 1 93.12 75 THR A CA 1
ATOM 590 C C . THR A 1 75 ? 19.406 16.516 4.32 1 93.12 75 THR A C 1
ATOM 592 O O . THR A 1 75 ? 19.078 17.656 4.633 1 93.12 75 THR A O 1
ATOM 595 N N . GLY A 1 76 ? 19.969 15.648 5.16 1 88.94 76 GLY A N 1
ATOM 596 C CA . GLY A 1 76 ? 20.125 15.984 6.566 1 88.94 76 GLY A CA 1
ATOM 597 C C . GLY A 1 76 ? 18.953 15.531 7.418 1 88.94 76 GLY A C 1
ATOM 598 O O . GLY A 1 76 ? 19.016 15.602 8.648 1 88.94 76 GLY A O 1
ATOM 599 N N . ASN A 1 77 ? 17.891 15.117 6.832 1 90.12 77 ASN A N 1
ATOM 600 C CA . ASN A 1 77 ? 16.719 14.562 7.504 1 90.12 77 ASN A CA 1
ATOM 601 C C . ASN A 1 77 ? 16.516 13.094 7.137 1 90.12 77 ASN A C 1
ATOM 603 O O . ASN A 1 77 ? 16.078 12.789 6.023 1 90.12 77 ASN A O 1
ATOM 607 N N . PRO A 1 78 ? 16.812 12.242 8.07 1 86.44 78 PRO A N 1
ATOM 608 C CA . PRO A 1 78 ? 16.734 10.812 7.766 1 86.44 78 PRO A CA 1
ATOM 609 C C . PRO A 1 78 ? 15.359 10.391 7.266 1 86.44 78 PRO A C 1
ATOM 611 O O . PRO A 1 78 ? 15.25 9.523 6.391 1 86.44 78 PRO A O 1
ATOM 614 N N . PHE A 1 79 ? 14.328 10.984 7.797 1 87.38 79 PHE A N 1
ATOM 615 C CA . PHE A 1 79 ? 12.977 10.633 7.371 1 87.38 79 PHE A CA 1
ATOM 616 C C . PHE A 1 79 ? 12.734 11.062 5.93 1 87.38 79 PHE A C 1
ATOM 618 O O . PHE A 1 79 ? 12.133 10.328 5.148 1 87.38 79 PHE A O 1
ATOM 625 N N . ARG A 1 80 ? 13.125 12.219 5.695 1 93.06 80 ARG A N 1
ATOM 626 C CA . ARG A 1 80 ? 13 12.695 4.324 1 93.06 80 ARG A CA 1
ATOM 627 C C . ARG A 1 80 ? 13.828 11.844 3.369 1 93.06 80 ARG A C 1
ATOM 629 O O . ARG A 1 80 ? 13.383 11.531 2.262 1 93.06 80 ARG A O 1
ATOM 636 N N . ASP A 1 81 ? 15.047 11.461 3.789 1 93.06 81 ASP A N 1
ATOM 637 C CA . ASP A 1 81 ? 15.938 10.648 2.961 1 93.06 81 ASP A CA 1
ATOM 638 C C . ASP A 1 81 ? 15.32 9.289 2.664 1 93.06 81 ASP A C 1
ATOM 640 O O . ASP A 1 81 ? 15.398 8.797 1.534 1 93.06 81 ASP A O 1
ATOM 644 N N . ILE A 1 82 ? 14.742 8.688 3.654 1 90.62 82 ILE A N 1
ATOM 645 C CA . ILE A 1 82 ? 14.062 7.41 3.475 1 90.62 82 ILE A CA 1
ATOM 646 C C . ILE A 1 82 ? 12.914 7.574 2.48 1 90.62 82 ILE A C 1
ATOM 648 O O . ILE A 1 82 ? 12.75 6.754 1.572 1 90.62 82 ILE A O 1
ATOM 652 N N . GLY A 1 83 ? 12.109 8.609 2.668 1 94.12 83 GLY A N 1
ATOM 653 C CA . GLY A 1 83 ? 11.008 8.867 1.753 1 94.12 83 GLY A CA 1
ATOM 654 C C . GLY A 1 83 ? 11.461 9.055 0.317 1 94.12 83 GLY A C 1
ATOM 655 O O . GLY A 1 83 ? 10.883 8.477 -0.604 1 94.12 83 GLY A O 1
ATOM 656 N N . LEU A 1 84 ? 12.445 9.828 0.155 1 96.69 84 LEU A N 1
ATOM 657 C CA . LEU A 1 84 ? 12.961 10.102 -1.183 1 96.69 84 LEU A CA 1
ATOM 658 C C . LEU A 1 84 ? 13.469 8.82 -1.842 1 96.69 84 LEU A C 1
ATOM 660 O O . LEU A 1 84 ? 13.195 8.578 -3.02 1 96.69 84 LEU A O 1
ATOM 664 N N . ALA A 1 85 ? 14.172 8.062 -1.099 1 94.5 85 ALA A N 1
ATOM 665 C CA . ALA A 1 85 ? 14.68 6.793 -1.618 1 94.5 85 ALA A CA 1
ATOM 666 C C . ALA A 1 85 ? 13.539 5.848 -1.974 1 94.5 85 ALA A C 1
ATOM 668 O O . ALA A 1 85 ? 13.602 5.137 -2.979 1 94.5 85 ALA A O 1
ATOM 669 N N . SER A 1 86 ? 12.531 5.84 -1.144 1 93.25 86 SER A N 1
ATOM 670 C CA . SER A 1 86 ? 11.367 4.996 -1.394 1 93.25 86 SER A CA 1
ATOM 671 C C . SER A 1 86 ? 10.672 5.387 -2.693 1 93.25 86 SER A C 1
ATOM 673 O O . SER A 1 86 ? 10.258 4.52 -3.467 1 93.25 86 SER A O 1
ATOM 675 N N . LEU A 1 87 ? 10.516 6.641 -2.895 1 96.5 87 LEU A N 1
ATOM 676 C CA . LEU A 1 87 ? 9.891 7.121 -4.121 1 96.5 87 LEU A CA 1
ATOM 677 C C . LEU A 1 87 ? 10.727 6.746 -5.34 1 96.5 87 LEU A C 1
ATOM 679 O O . LEU A 1 87 ? 10.18 6.348 -6.371 1 96.5 87 LEU A O 1
ATOM 683 N N . GLN A 1 88 ? 11.992 6.863 -5.199 1 96.19 88 GLN A N 1
ATOM 684 C CA . GLN A 1 88 ? 12.883 6.469 -6.289 1 96.19 88 GLN A CA 1
ATOM 685 C C . GLN A 1 88 ? 12.766 4.977 -6.582 1 96.19 88 GLN A C 1
ATOM 687 O O . GLN A 1 88 ? 12.727 4.566 -7.742 1 96.19 88 GLN A O 1
ATOM 692 N N . MET A 1 89 ? 12.75 4.234 -5.547 1 94.06 89 MET A N 1
ATOM 693 C CA . MET A 1 89 ? 12.578 2.793 -5.699 1 94.06 89 MET A CA 1
ATOM 694 C C . MET A 1 89 ? 11.266 2.467 -6.391 1 94.06 89 MET A C 1
ATOM 696 O O . MET A 1 89 ? 11.211 1.604 -7.27 1 94.06 89 MET A O 1
ATOM 700 N N . ALA A 1 90 ? 10.266 3.131 -5.973 1 94.12 90 ALA A N 1
ATOM 701 C CA . ALA A 1 90 ? 8.945 2.91 -6.562 1 94.12 90 ALA A CA 1
ATOM 702 C C . ALA A 1 90 ? 8.953 3.211 -8.055 1 94.12 90 ALA A C 1
ATOM 704 O O . ALA A 1 90 ? 8.312 2.512 -8.844 1 94.12 90 ALA A O 1
ATOM 705 N N . LYS A 1 91 ? 9.625 4.23 -8.422 1 95.5 91 LYS A N 1
ATOM 706 C CA . LYS A 1 91 ? 9.703 4.633 -9.82 1 95.5 91 LYS A CA 1
ATOM 707 C C . LYS A 1 91 ? 10.555 3.656 -10.625 1 95.5 91 LYS A C 1
ATOM 709 O O . LYS A 1 91 ? 10.164 3.25 -11.727 1 95.5 91 LYS A O 1
ATOM 714 N N . GLU A 1 92 ? 11.641 3.197 -10.094 1 94.69 92 GLU A N 1
ATOM 715 C CA . GLU A 1 92 ? 12.633 2.432 -10.844 1 94.69 92 GLU A CA 1
ATOM 716 C C . GLU A 1 92 ? 12.375 0.932 -10.734 1 94.69 92 GLU A C 1
ATOM 718 O O . GLU A 1 92 ? 12.648 0.178 -11.672 1 94.69 92 GLU A O 1
ATOM 723 N N . TYR A 1 93 ? 11.945 0.519 -9.586 1 93.56 93 TYR A N 1
ATOM 724 C CA . TYR A 1 93 ? 11.773 -0.902 -9.305 1 93.56 93 TYR A CA 1
ATOM 725 C C . TYR A 1 93 ? 10.406 -1.177 -8.695 1 93.56 93 TYR A C 1
ATOM 727 O O . TYR A 1 93 ? 10.305 -1.694 -7.578 1 93.56 93 TYR A O 1
ATOM 735 N N . PRO A 1 94 ? 9.336 -0.922 -9.383 1 92.56 94 PRO A N 1
ATOM 736 C CA . PRO A 1 94 ? 7.992 -1.038 -8.812 1 92.56 94 PRO A CA 1
ATOM 737 C C . PRO A 1 94 ? 7.656 -2.461 -8.375 1 92.56 94 PRO A C 1
ATOM 739 O O . PRO A 1 94 ? 6.945 -2.654 -7.387 1 92.56 94 PRO A O 1
ATOM 742 N N . VAL A 1 95 ? 8.25 -3.465 -8.992 1 91.06 95 VAL A N 1
ATOM 743 C CA . VAL A 1 95 ? 7.961 -4.852 -8.648 1 91.06 95 VAL A CA 1
ATOM 744 C C . VAL A 1 95 ? 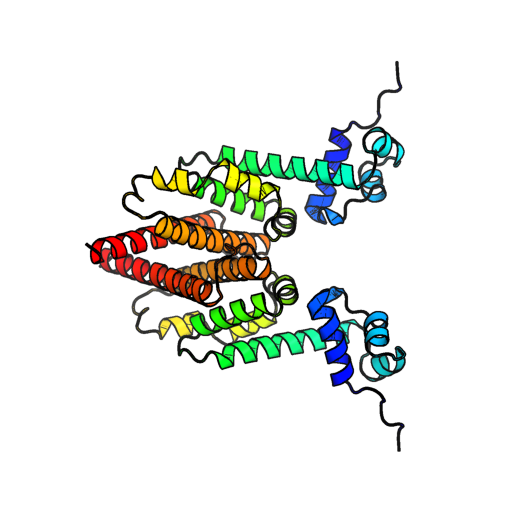8.562 -5.184 -7.285 1 91.06 95 VAL A C 1
ATOM 746 O O . VAL A 1 95 ? 7.938 -5.871 -6.473 1 91.06 95 VAL A O 1
ATOM 749 N N . PHE A 1 96 ? 9.766 -4.605 -7.047 1 88.88 96 PHE A N 1
ATOM 750 C CA . PHE A 1 96 ? 10.398 -4.84 -5.754 1 88.88 96 PHE A CA 1
ATOM 751 C C . PHE A 1 96 ? 9.594 -4.199 -4.633 1 88.88 96 PHE A C 1
ATOM 753 O O . PHE A 1 96 ? 9.508 -4.742 -3.529 1 88.88 96 PHE A O 1
ATOM 760 N N . VAL A 1 97 ? 8.984 -3.061 -4.91 1 87.06 97 VAL A N 1
ATOM 761 C CA . VAL A 1 97 ? 8.164 -2.367 -3.922 1 87.06 97 VAL A CA 1
ATOM 762 C C . VAL A 1 97 ? 6.98 -3.246 -3.525 1 87.06 97 VAL A C 1
ATOM 764 O O . VAL A 1 97 ? 6.695 -3.414 -2.338 1 87.06 97 VAL A O 1
ATOM 767 N N . HIS A 1 98 ? 6.445 -3.893 -4.391 1 80.81 98 HIS A N 1
ATOM 768 C CA . HIS A 1 98 ? 5.316 -4.781 -4.141 1 80.81 98 HIS A CA 1
ATOM 769 C C . HIS A 1 98 ? 5.734 -5.98 -3.295 1 80.81 98 HIS A C 1
ATOM 771 O O . HIS A 1 98 ? 5.012 -6.387 -2.383 1 80.81 98 HIS A O 1
ATOM 777 N N . ASP A 1 99 ? 6.883 -6.461 -3.611 1 79.5 99 ASP A N 1
ATOM 778 C CA . ASP A 1 99 ? 7.34 -7.68 -2.953 1 79.5 99 ASP A CA 1
ATOM 779 C C . ASP A 1 99 ? 7.758 -7.402 -1.511 1 79.5 99 ASP A C 1
ATOM 781 O O . ASP A 1 99 ? 7.664 -8.281 -0.652 1 79.5 99 ASP A O 1
ATOM 785 N N . PHE A 1 100 ? 8.141 -6.109 -1.219 1 77.12 100 PHE A N 1
ATOM 786 C CA . PHE A 1 100 ? 8.805 -5.883 0.058 1 77.12 100 PHE A CA 1
ATOM 787 C C . PHE A 1 100 ? 7.961 -4.984 0.956 1 77.12 100 PHE A C 1
ATOM 789 O O . PHE A 1 100 ? 7.949 -5.156 2.176 1 77.12 100 PHE A O 1
ATOM 796 N N . MET A 1 101 ? 7.391 -3.982 0.475 1 70.88 101 MET A N 1
ATOM 797 C CA . MET A 1 101 ? 6.766 -2.971 1.323 1 70.88 101 MET A CA 1
ATOM 798 C C . MET A 1 101 ? 5.461 -3.49 1.921 1 70.88 101 MET A C 1
ATOM 800 O O . MET A 1 101 ? 5.023 -3.016 2.971 1 70.88 101 MET A O 1
ATOM 804 N N . MET A 1 102 ? 4.902 -4.578 1.343 1 65 102 MET A N 1
ATOM 805 C CA . MET A 1 102 ? 3.627 -5.078 1.85 1 65 102 MET A CA 1
ATOM 806 C C . MET A 1 102 ? 3.848 -6.195 2.869 1 65 102 MET A C 1
ATOM 808 O O . MET A 1 102 ? 2.895 -6.672 3.488 1 65 102 MET A O 1
ATOM 812 N N . LYS A 1 103 ? 5.051 -6.699 3.027 1 64.69 103 LYS A N 1
ATOM 813 C CA . LYS A 1 103 ? 5.297 -7.805 3.949 1 64.69 103 LYS A CA 1
ATOM 814 C C . LYS A 1 103 ? 6.277 -7.398 5.047 1 64.69 103 LYS A C 1
ATOM 816 O O . LYS A 1 103 ? 7.184 -6.602 4.809 1 64.69 103 LYS A O 1
ATOM 821 N N . PRO A 1 104 ? 5.699 -7.719 6.32 1 56.81 104 PRO A N 1
ATOM 822 C CA . PRO A 1 104 ? 6.719 -7.566 7.359 1 56.81 104 PRO A CA 1
ATOM 823 C C . PRO A 1 104 ? 8.055 -8.195 6.969 1 56.81 104 PRO A C 1
ATOM 825 O O . PRO A 1 104 ? 8.086 -9.328 6.473 1 56.81 104 PRO A O 1
ATOM 828 N N . ASN A 1 105 ? 8.859 -7.535 6.348 1 53.78 105 ASN A N 1
ATOM 829 C CA . ASN A 1 105 ? 10.102 -8.188 5.945 1 53.78 105 ASN A CA 1
ATOM 830 C C . ASN A 1 105 ? 11.25 -7.84 6.883 1 53.78 105 ASN A C 1
ATOM 832 O O . ASN A 1 105 ? 11.258 -6.766 7.488 1 53.78 105 ASN A O 1
ATOM 836 N N . GLU A 1 106 ? 11.781 -8.875 7.355 1 57.22 106 GLU A N 1
ATOM 837 C CA . GLU A 1 106 ? 12.93 -8.781 8.25 1 57.22 106 GLU A CA 1
ATOM 838 C C . GLU A 1 106 ? 13.852 -7.633 7.852 1 57.22 106 GLU A C 1
ATOM 840 O O . GLU A 1 106 ? 14.516 -7.039 8.703 1 57.22 106 GLU A O 1
ATOM 845 N N . TYR A 1 107 ? 13.836 -7.27 6.684 1 54.03 107 TYR A N 1
ATOM 846 C CA . TYR A 1 107 ? 14.797 -6.281 6.219 1 54.03 107 TYR A CA 1
ATOM 847 C C . TYR A 1 107 ? 14.383 -4.875 6.637 1 54.03 107 TYR A C 1
ATOM 849 O O . TYR A 1 107 ? 15.219 -4.062 7.027 1 54.03 107 TYR A O 1
ATOM 857 N N . LEU A 1 108 ? 13.102 -4.605 6.52 1 55.28 108 LEU A N 1
ATOM 858 C CA . LEU A 1 108 ? 12.617 -3.305 6.969 1 55.28 108 LEU A CA 1
ATOM 859 C C . LEU A 1 108 ? 12.672 -3.201 8.492 1 55.28 108 LEU A C 1
ATOM 861 O O . LEU A 1 108 ? 12.906 -2.121 9.039 1 55.28 108 LEU A O 1
ATOM 865 N N . GLN A 1 109 ? 12.406 -4.379 9.094 1 57.41 109 GLN A N 1
ATOM 866 C CA . GLN A 1 109 ? 12.516 -4.43 10.547 1 57.41 109 GLN A CA 1
ATOM 867 C C . GLN A 1 109 ? 13.922 -4.035 11.008 1 57.41 109 GLN A C 1
ATOM 869 O O . GLN A 1 109 ? 14.086 -3.348 12.016 1 57.41 109 GLN A O 1
ATOM 874 N N . ASP A 1 110 ? 14.75 -4.445 10.227 1 56.09 110 ASP A N 1
ATOM 875 C CA . ASP A 1 110 ? 16.141 -4.145 10.578 1 56.09 110 ASP A CA 1
ATOM 876 C C . ASP A 1 110 ? 16.406 -2.643 10.5 1 56.09 110 ASP A C 1
ATOM 878 O O . ASP A 1 110 ? 17.125 -2.096 11.336 1 56.09 110 ASP A O 1
ATOM 882 N N . TYR A 1 111 ? 15.781 -2.041 9.602 1 57.09 111 TYR A N 1
ATOM 883 C CA . TYR A 1 111 ? 16.016 -0.605 9.492 1 57.09 111 TYR A CA 1
ATOM 884 C C . TYR A 1 111 ? 15.359 0.141 10.648 1 57.09 111 TYR A C 1
ATOM 886 O O . TYR A 1 111 ? 15.969 1.047 11.234 1 57.09 111 TYR A O 1
ATOM 894 N N . ASP A 1 112 ? 14.109 -0.202 10.898 1 59.69 112 ASP A N 1
ATOM 895 C CA . ASP A 1 112 ? 13.43 0.437 12.023 1 59.69 112 ASP A CA 1
ATOM 896 C C . ASP A 1 112 ? 14.18 0.191 13.328 1 59.69 112 ASP A C 1
ATOM 898 O O . ASP A 1 112 ? 14.359 1.111 14.125 1 59.69 112 ASP A O 1
ATOM 902 N N . GLU A 1 113 ? 14.523 -0.996 13.43 1 55.88 113 GLU A N 1
ATOM 903 C CA . GLU A 1 113 ? 15.242 -1.365 14.641 1 55.88 113 GLU A CA 1
ATOM 904 C C . GLU A 1 113 ? 16.641 -0.738 14.672 1 55.88 113 GLU A C 1
ATOM 906 O O . GLU A 1 113 ? 17.109 -0.293 15.719 1 55.88 113 GLU A O 1
ATOM 911 N N . GLY A 1 114 ? 17.281 -0.766 13.555 1 54.47 114 GLY A N 1
ATOM 912 C CA . GLY A 1 114 ? 18.625 -0.22 13.516 1 54.47 114 GLY A CA 1
ATOM 913 C C . GLY A 1 114 ? 18.656 1.282 13.719 1 54.47 114 GLY A C 1
ATOM 914 O O . GLY A 1 114 ? 19.578 1.802 14.359 1 54.47 114 GLY A O 1
ATOM 915 N N . MET A 1 115 ? 17.797 2.029 13.18 1 59.66 115 MET A N 1
ATOM 916 C CA . MET A 1 115 ? 17.828 3.486 13.273 1 59.66 115 MET A CA 1
ATOM 917 C C . MET A 1 115 ? 17.109 3.975 14.523 1 59.66 115 MET A C 1
ATOM 919 O O . MET A 1 115 ? 17.391 5.066 15.016 1 59.66 115 MET A O 1
ATOM 923 N N . ASP A 1 116 ? 16.484 3.135 15.312 1 79.56 116 ASP A N 1
ATOM 924 C CA . ASP A 1 116 ? 15.578 3.586 16.375 1 79.56 116 ASP A CA 1
ATOM 925 C C . ASP A 1 116 ? 14.953 4.934 16.016 1 79.56 116 ASP A C 1
ATOM 927 O O . ASP A 1 116 ? 15.359 5.973 16.547 1 79.56 116 ASP A O 1
ATOM 931 N N . LEU A 1 117 ? 14.086 5.102 15.078 1 83.06 117 LEU A N 1
ATOM 932 C CA . LEU A 1 117 ? 13.492 6.309 14.516 1 83.06 117 LEU A CA 1
ATOM 933 C C . LEU A 1 117 ? 12.93 7.203 15.617 1 83.06 117 LEU A C 1
ATOM 935 O O . LEU A 1 117 ? 13.055 8.43 15.555 1 83.06 117 LEU A O 1
ATOM 939 N N . ILE A 1 118 ? 12.461 6.672 16.672 1 87.5 118 ILE A N 1
ATOM 940 C CA . ILE A 1 118 ? 11.922 7.453 17.781 1 87.5 118 ILE A CA 1
ATOM 941 C C . ILE A 1 118 ? 13.055 8.203 18.484 1 87.5 118 ILE A C 1
ATOM 943 O O . ILE A 1 118 ? 12.898 9.375 18.844 1 87.5 118 ILE A O 1
ATOM 947 N N . GLN A 1 119 ? 14.148 7.469 18.625 1 87.81 119 GLN A N 1
ATOM 948 C CA . GLN A 1 119 ? 15.297 8.117 19.25 1 87.81 119 GLN A CA 1
ATOM 949 C C . GLN A 1 119 ? 15.812 9.266 18.391 1 87.81 119 GLN A C 1
ATOM 951 O O . GLN A 1 119 ? 16.203 10.312 18.906 1 87.81 119 GLN A O 1
ATOM 956 N N . LEU A 1 120 ? 15.812 9.047 17.109 1 87.25 120 LEU A N 1
ATOM 957 C CA . LEU A 1 120 ? 16.234 10.109 16.203 1 87.25 120 LEU A CA 1
ATOM 958 C C . LEU A 1 120 ? 15.281 11.297 16.281 1 87.25 120 LEU A C 1
ATOM 960 O O . LEU A 1 120 ? 15.719 12.453 16.281 1 87.25 120 LEU A O 1
ATOM 964 N N . MET A 1 121 ? 14.008 11.031 16.375 1 89.5 121 MET A N 1
ATOM 965 C CA . MET A 1 121 ? 12.992 12.086 16.453 1 89.5 121 MET A CA 1
ATOM 966 C C . MET A 1 121 ? 13.141 12.891 17.734 1 89.5 121 MET A C 1
ATOM 968 O O . MET A 1 121 ? 12.922 14.102 17.75 1 89.5 121 MET A O 1
ATOM 972 N N . LYS A 1 122 ? 13.531 12.25 18.766 1 90.12 122 LYS A N 1
ATOM 973 C CA . LYS A 1 122 ? 13.727 12.922 20.047 1 90.12 122 LYS A CA 1
ATOM 974 C C . LYS A 1 122 ? 14.859 13.938 19.984 1 90.12 122 LYS A C 1
ATOM 976 O O . LYS A 1 122 ? 14.883 14.914 20.734 1 90.12 122 LYS A O 1
ATOM 981 N N . GLN A 1 123 ? 15.734 13.688 19.062 1 88.81 123 GLN A N 1
ATOM 982 C CA . GLN A 1 123 ? 16.891 14.57 18.922 1 88.81 123 GLN A CA 1
ATOM 983 C C . GLN A 1 123 ? 16.594 15.727 17.984 1 88.81 123 GLN A C 1
ATOM 985 O O . GLN A 1 123 ? 17.375 16.672 17.875 1 88.81 123 GLN A O 1
ATOM 990 N N . ASP A 1 124 ? 15.539 15.695 17.344 1 88 124 ASP A N 1
ATOM 991 C CA . ASP A 1 124 ? 15.148 16.766 16.406 1 88 124 ASP A CA 1
ATOM 992 C C . ASP A 1 124 ? 14.602 17.969 17.172 1 88 124 ASP A C 1
ATOM 994 O O . ASP A 1 124 ? 13.594 17.875 17.859 1 88 124 ASP A O 1
ATOM 998 N N . PRO A 1 125 ? 15.266 19.078 16.953 1 87.5 125 PRO A N 1
ATOM 999 C CA . PRO A 1 125 ? 14.828 20.281 17.672 1 87.5 125 PRO A CA 1
ATOM 1000 C C . PRO A 1 125 ? 13.383 20.656 17.359 1 87.5 125 PRO A C 1
ATOM 1002 O O . PRO A 1 125 ? 12.688 21.219 18.219 1 87.5 125 PRO A O 1
ATOM 1005 N N . GLU A 1 126 ? 12.883 20.391 16.219 1 84.5 126 GLU A N 1
ATOM 1006 C CA . GLU A 1 126 ? 11.523 20.734 15.836 1 84.5 126 GLU A CA 1
ATOM 1007 C C . GLU A 1 126 ? 10.508 19.859 16.562 1 84.5 126 GLU A C 1
ATOM 1009 O O . GLU A 1 126 ? 9.312 20.172 16.578 1 84.5 126 GLU A O 1
ATOM 1014 N N . LEU A 1 127 ? 11 18.859 17.172 1 89.19 127 LEU A N 1
ATOM 1015 C CA . LEU A 1 127 ? 10.094 17.922 17.828 1 89.19 127 LEU A CA 1
ATOM 1016 C C . LEU A 1 127 ? 10.336 17.906 19.344 1 89.19 127 LEU A C 1
ATOM 1018 O O . LEU A 1 127 ? 9.953 16.969 20.031 1 89.19 127 LEU A O 1
ATOM 1022 N N . GLU A 1 128 ? 11.008 18.922 19.719 1 88.38 128 GLU A N 1
ATOM 1023 C CA . GLU A 1 128 ? 11.258 19.031 21.156 1 88.38 128 GLU A CA 1
ATOM 1024 C C . GLU A 1 128 ? 9.961 19.172 21.938 1 88.38 128 GLU A C 1
ATOM 1026 O O . GLU A 1 128 ? 9.055 19.906 21.516 1 88.38 128 GLU A O 1
ATOM 1031 N N . GLY A 1 129 ? 9.859 18.438 23.094 1 87.62 129 GLY A N 1
ATOM 1032 C CA . GLY A 1 129 ? 8.727 18.609 23.984 1 87.62 129 GLY A CA 1
ATOM 1033 C C . GLY A 1 129 ? 7.633 17.578 23.75 1 87.62 129 GLY A C 1
ATOM 1034 O O . GLY A 1 129 ? 6.668 17.5 24.516 1 87.62 129 GLY A O 1
ATOM 1035 N N . PHE A 1 130 ? 7.727 16.891 22.734 1 91.25 130 PHE A N 1
ATOM 1036 C CA . PHE A 1 130 ? 6.734 15.852 22.469 1 91.25 130 PHE A CA 1
ATOM 1037 C C . PHE A 1 130 ? 7.031 14.602 23.281 1 91.25 130 PHE A C 1
ATOM 1039 O O . PHE A 1 130 ? 8.195 14.227 23.453 1 91.25 130 PHE A O 1
ATOM 1046 N N . SER A 1 131 ? 5.988 14.047 23.766 1 92.06 131 SER A N 1
ATOM 1047 C CA . SER A 1 131 ? 6.133 12.773 24.469 1 92.06 131 SER A CA 1
ATOM 1048 C C . SER A 1 131 ? 6.445 11.641 23.5 1 92.06 131 SER A C 1
ATOM 1050 O O . SER A 1 131 ? 6.301 11.797 22.281 1 92.06 131 SER A O 1
ATOM 1052 N N . GLU A 1 132 ? 6.918 10.523 24.016 1 91.25 132 GLU A N 1
ATOM 1053 C CA . GLU A 1 132 ? 7.195 9.359 23.172 1 91.25 132 GLU A CA 1
ATOM 1054 C C . GLU A 1 132 ? 5.941 8.891 22.438 1 91.25 132 GLU A C 1
ATOM 1056 O O . GLU A 1 132 ? 6.008 8.5 21.266 1 91.25 132 GLU A O 1
ATOM 1061 N N . ASP A 1 133 ? 4.812 8.977 23.109 1 91.12 133 ASP A N 1
ATOM 1062 C CA . ASP A 1 133 ? 3.549 8.586 22.484 1 91.12 133 ASP A CA 1
ATOM 1063 C C . ASP A 1 133 ? 3.189 9.516 21.328 1 91.12 133 ASP A C 1
ATOM 1065 O O . ASP A 1 133 ? 2.686 9.07 20.297 1 91.12 133 ASP A O 1
ATOM 1069 N N . GLU A 1 134 ? 3.412 10.742 21.562 1 91.81 134 GLU A N 1
ATOM 1070 C CA . GLU A 1 134 ? 3.148 11.727 20.516 1 91.81 134 GLU A CA 1
ATOM 1071 C C . GLU A 1 134 ? 4.07 11.516 19.312 1 91.81 134 GLU A C 1
ATOM 1073 O O . GLU A 1 134 ? 3.635 11.609 18.172 1 91.81 134 GLU A O 1
ATOM 1078 N N . LEU A 1 135 ? 5.312 11.234 19.609 1 92.81 135 LEU A N 1
ATOM 1079 C CA . LEU A 1 135 ? 6.277 10.977 18.547 1 92.81 135 LEU A CA 1
ATOM 1080 C C . LEU A 1 135 ? 5.902 9.719 17.766 1 92.81 135 LEU A C 1
ATOM 1082 O O . LEU A 1 135 ? 6.023 9.688 16.547 1 92.81 135 LEU A O 1
ATOM 1086 N N . MET A 1 136 ? 5.461 8.742 18.484 1 91.5 136 MET A N 1
ATOM 1087 C CA . MET A 1 136 ? 5.016 7.512 17.844 1 91.5 136 MET A CA 1
ATOM 1088 C C . MET A 1 136 ? 3.84 7.781 16.906 1 91.5 136 MET A C 1
ATOM 1090 O O . MET A 1 136 ? 3.785 7.246 15.797 1 91.5 136 MET A O 1
ATOM 1094 N N . THR A 1 137 ? 2.945 8.594 17.359 1 93.5 137 THR A N 1
ATOM 1095 C CA . THR A 1 137 ? 1.793 8.945 16.531 1 93.5 137 THR A CA 1
ATOM 1096 C C . THR A 1 137 ? 2.238 9.656 15.258 1 93.5 137 THR A C 1
ATOM 1098 O O . THR A 1 137 ? 1.762 9.336 14.164 1 93.5 137 THR A O 1
ATOM 1101 N N . ILE A 1 138 ? 3.123 10.586 15.414 1 93.5 138 ILE A N 1
ATOM 1102 C CA . ILE A 1 138 ? 3.668 11.297 14.266 1 93.5 138 ILE A CA 1
ATOM 1103 C C . ILE A 1 138 ? 4.344 10.312 13.312 1 93.5 138 ILE A C 1
ATOM 1105 O O . ILE A 1 138 ? 4.121 10.359 12.102 1 93.5 138 ILE A O 1
ATOM 1109 N N . LEU A 1 139 ? 5.109 9.406 13.867 1 92.44 139 LEU A N 1
ATOM 1110 C CA . LEU A 1 139 ? 5.824 8.414 13.078 1 92.44 139 LEU A CA 1
ATOM 1111 C C . LEU A 1 139 ? 4.852 7.543 12.289 1 92.44 139 LEU A C 1
ATOM 1113 O O . LEU A 1 139 ? 5.051 7.309 11.102 1 92.44 139 LEU A O 1
ATOM 1117 N N . LEU A 1 140 ? 3.807 7.07 12.93 1 93.81 140 LEU A N 1
ATOM 1118 C CA . LEU A 1 140 ? 2.84 6.191 12.281 1 93.81 140 LEU A CA 1
ATOM 1119 C C . LEU A 1 140 ? 2.107 6.922 11.156 1 93.81 140 LEU A C 1
ATOM 1121 O O . LEU A 1 140 ? 1.848 6.34 10.102 1 93.81 140 LEU A O 1
ATOM 1125 N N . LYS A 1 141 ? 1.753 8.156 11.367 1 96 141 LYS A N 1
ATOM 1126 C CA . LYS A 1 141 ? 1.134 8.961 10.32 1 96 141 LYS A CA 1
ATOM 1127 C C . LYS A 1 141 ? 2.043 9.078 9.102 1 96 141 LYS A C 1
ATOM 1129 O O . LYS A 1 141 ? 1.608 8.836 7.973 1 96 141 LYS A O 1
ATOM 1134 N N . MET A 1 142 ? 3.287 9.383 9.375 1 94.38 142 MET A N 1
ATOM 1135 C CA . MET A 1 142 ? 4.25 9.57 8.289 1 94.38 142 MET A CA 1
ATOM 1136 C C . MET A 1 142 ? 4.5 8.258 7.555 1 94.38 142 MET A C 1
ATOM 1138 O O . MET A 1 142 ? 4.59 8.234 6.328 1 94.38 142 MET A O 1
ATOM 1142 N N . ARG A 1 143 ? 4.613 7.246 8.312 1 92.44 143 ARG A N 1
ATOM 1143 C CA . ARG A 1 143 ? 4.836 5.93 7.727 1 92.44 143 ARG A CA 1
ATOM 1144 C C . ARG A 1 143 ? 3.672 5.527 6.824 1 92.44 143 ARG A C 1
ATOM 1146 O O . ARG A 1 143 ? 3.879 5.055 5.707 1 92.44 143 ARG A O 1
ATOM 1153 N N . ALA A 1 144 ? 2.473 5.672 7.316 1 94.19 144 ALA A N 1
ATOM 1154 C CA . ALA A 1 144 ? 1.287 5.336 6.531 1 94.19 144 ALA A CA 1
ATOM 1155 C C . ALA A 1 144 ? 1.235 6.145 5.238 1 94.19 144 ALA A C 1
ATOM 1157 O O . ALA A 1 144 ? 1.02 5.586 4.16 1 94.19 144 ALA A O 1
ATOM 1158 N N . PHE A 1 145 ? 1.456 7.402 5.41 1 96.5 145 PHE A N 1
ATOM 1159 C CA . PHE A 1 145 ? 1.423 8.258 4.234 1 96.5 145 PHE A CA 1
ATOM 1160 C C . PHE A 1 145 ? 2.502 7.855 3.236 1 96.5 145 PHE A C 1
ATOM 1162 O O . PHE A 1 145 ? 2.238 7.754 2.037 1 96.5 145 PHE A O 1
ATOM 1169 N N . GLN A 1 146 ? 3.672 7.684 3.715 1 94.38 146 GLN A N 1
ATOM 1170 C CA . GLN A 1 146 ? 4.789 7.348 2.838 1 94.38 146 GLN A CA 1
ATOM 1171 C C . GLN A 1 146 ? 4.543 6.027 2.111 1 94.38 146 GLN A C 1
ATOM 1173 O O . GLN A 1 146 ? 4.852 5.898 0.924 1 94.38 146 GLN A O 1
ATOM 1178 N N . LEU A 1 147 ? 4.066 5.113 2.828 1 92.19 147 LEU A N 1
ATOM 1179 C CA . LEU A 1 147 ? 3.734 3.832 2.217 1 92.19 147 LEU A CA 1
ATOM 1180 C C . LEU A 1 147 ? 2.705 4.012 1.104 1 92.19 147 LEU A C 1
ATOM 1182 O O . LEU A 1 147 ? 2.891 3.504 -0.005 1 92.19 147 LEU A O 1
ATOM 1186 N N . GLY A 1 148 ? 1.655 4.715 1.393 1 93.56 148 GLY A N 1
ATOM 1187 C CA . GLY A 1 148 ? 0.63 4.953 0.389 1 93.56 148 GLY A CA 1
ATOM 1188 C C . GLY A 1 148 ? 1.146 5.699 -0.826 1 93.56 148 GLY A C 1
ATOM 1189 O O . GLY A 1 148 ? 0.839 5.332 -1.963 1 93.56 148 GLY A O 1
ATOM 1190 N N . LEU A 1 149 ? 1.893 6.734 -0.574 1 95.44 149 LEU A N 1
ATOM 1191 C CA . LEU A 1 149 ? 2.443 7.52 -1.673 1 95.44 149 LEU A CA 1
ATOM 1192 C C . LEU A 1 149 ? 3.365 6.672 -2.541 1 95.44 149 LEU A C 1
ATOM 1194 O O . LEU A 1 149 ? 3.295 6.73 -3.771 1 95.44 149 LEU A O 1
ATOM 1198 N N . THR A 1 150 ? 4.184 5.902 -1.913 1 94.06 150 THR A N 1
ATOM 1199 C CA . THR A 1 150 ? 5.082 5.008 -2.629 1 94.06 150 THR A CA 1
ATOM 1200 C C . THR A 1 150 ? 4.297 4.023 -3.49 1 94.06 150 THR A C 1
ATOM 1202 O O . THR A 1 150 ? 4.648 3.783 -4.648 1 94.06 150 THR A O 1
ATOM 1205 N N . MET A 1 151 ? 3.277 3.52 -2.969 1 91.31 151 MET A N 1
ATOM 1206 C CA . MET A 1 151 ? 2.443 2.574 -3.707 1 91.31 151 MET A CA 1
ATOM 1207 C C . MET A 1 151 ? 1.759 3.256 -4.887 1 91.31 151 MET A C 1
ATOM 1209 O O . MET A 1 151 ? 1.625 2.664 -5.957 1 91.31 151 MET A O 1
ATOM 1213 N N . MET A 1 152 ? 1.279 4.453 -4.629 1 91.69 152 MET A N 1
ATOM 1214 C CA . MET A 1 152 ? 0.632 5.18 -5.719 1 91.69 152 MET A CA 1
ATOM 1215 C C . MET A 1 152 ? 1.609 5.43 -6.863 1 91.69 152 MET A C 1
ATOM 1217 O O . MET A 1 152 ? 1.232 5.355 -8.031 1 91.69 152 MET A O 1
ATOM 1221 N N . VAL A 1 153 ? 2.859 5.719 -6.531 1 93.44 153 VAL A N 1
ATOM 1222 C CA . VAL A 1 153 ? 3.883 5.91 -7.555 1 93.44 153 VAL A CA 1
ATOM 1223 C C . VAL A 1 153 ? 4.152 4.59 -8.273 1 93.44 153 VAL A C 1
ATOM 1225 O O . VAL A 1 153 ? 4.16 4.535 -9.5 1 93.44 153 VAL A O 1
ATOM 1228 N N . ALA A 1 154 ? 4.324 3.555 -7.523 1 90.81 154 ALA A N 1
ATOM 1229 C CA . ALA A 1 154 ? 4.676 2.252 -8.078 1 90.81 154 ALA A CA 1
ATOM 1230 C C . ALA A 1 154 ? 3.582 1.741 -9.016 1 90.81 154 ALA A C 1
ATOM 1232 O O . ALA A 1 154 ? 3.861 1.006 -9.961 1 90.81 154 ALA A O 1
ATOM 1233 N N . ASN A 1 155 ? 2.371 2.182 -8.773 1 88 155 ASN A N 1
ATOM 1234 C CA . ASN A 1 155 ? 1.24 1.648 -9.523 1 88 155 ASN A CA 1
ATOM 1235 C C . ASN A 1 155 ? 0.65 2.693 -10.469 1 88 155 ASN A C 1
ATOM 1237 O O . ASN A 1 155 ? -0.45 2.512 -10.992 1 88 155 ASN A O 1
ATOM 1241 N N . ASP A 1 156 ? 1.254 3.803 -10.609 1 88.44 156 ASP A N 1
ATOM 1242 C CA . ASP A 1 156 ? 0.852 4.871 -11.516 1 88.44 156 ASP A CA 1
ATOM 1243 C C . ASP A 1 156 ? -0.56 5.359 -11.203 1 88.44 156 ASP A C 1
ATOM 1245 O O . ASP A 1 156 ? -1.398 5.473 -12.102 1 88.44 156 ASP A O 1
ATOM 1249 N N . LEU A 1 157 ? -0.781 5.617 -9.914 1 87.38 157 LEU A N 1
ATOM 1250 C CA . LEU A 1 157 ? -2.109 6.027 -9.469 1 87.38 157 LEU A CA 1
ATOM 1251 C C . LEU A 1 157 ? -2.184 7.539 -9.297 1 87.38 157 LEU A C 1
ATOM 1253 O O . LEU A 1 157 ? -3.236 8.078 -8.945 1 87.38 157 LEU A O 1
ATOM 1257 N N . LEU A 1 158 ? -1.116 8.242 -9.477 1 90.94 158 LEU A N 1
ATOM 1258 C CA . LEU A 1 158 ? -1.095 9.695 -9.406 1 90.94 158 LEU A CA 1
ATOM 1259 C C . LEU A 1 158 ? -1.476 10.312 -10.742 1 90.94 158 LEU A C 1
ATOM 1261 O O . LEU A 1 158 ? -1.437 9.641 -11.781 1 90.94 158 LEU A O 1
ATOM 1265 N N . PRO A 1 159 ? -1.892 11.625 -10.719 1 88.69 159 PRO A N 1
ATOM 1266 C CA . PRO A 1 159 ? -2.195 12.273 -11.992 1 88.69 159 PRO A CA 1
ATOM 1267 C C . PRO A 1 159 ? -1.045 12.18 -12.992 1 88.69 159 PRO A C 1
ATOM 1269 O O . PRO A 1 159 ? 0.123 12.25 -12.602 1 88.69 159 PRO A O 1
ATOM 1272 N N . GLU A 1 160 ? -1.358 12.102 -14.273 1 89.12 160 GLU A N 1
ATOM 1273 C CA . GLU A 1 160 ? -0.386 11.852 -15.336 1 89.12 160 GLU A CA 1
ATOM 1274 C C . GLU A 1 160 ? 0.633 12.984 -15.43 1 89.12 160 GLU A C 1
ATOM 1276 O O . GLU A 1 160 ? 1.774 12.766 -15.836 1 89.12 160 GLU A O 1
ATOM 1281 N N . ASP A 1 161 ? 0.164 14.164 -15.023 1 91.62 161 ASP A N 1
ATOM 1282 C CA . ASP A 1 161 ? 1.037 15.32 -15.188 1 91.62 161 ASP A CA 1
ATOM 1283 C C . ASP A 1 161 ? 1.945 15.5 -13.977 1 91.62 161 ASP A C 1
ATOM 1285 O O . ASP A 1 161 ? 2.77 16.422 -13.938 1 91.62 161 ASP A O 1
ATOM 1289 N N . PHE A 1 162 ? 1.877 14.57 -13.039 1 92.31 162 PHE A N 1
ATOM 1290 C CA . PHE A 1 162 ? 2.738 14.672 -11.867 1 92.31 162 PHE A CA 1
ATOM 1291 C C . PHE A 1 162 ? 4.156 14.219 -12.195 1 92.31 162 PHE A C 1
ATOM 1293 O O . PHE A 1 162 ? 4.363 13.07 -12.609 1 92.31 162 PHE A O 1
ATOM 1300 N N . THR A 1 163 ? 5.117 15.109 -12.023 1 95.38 163 THR A N 1
ATOM 1301 C CA . THR A 1 163 ? 6.539 14.789 -12.109 1 95.38 163 THR A CA 1
ATOM 1302 C C . THR A 1 163 ? 7.07 14.328 -10.75 1 95.38 163 THR A C 1
ATOM 1304 O O . THR A 1 163 ? 6.367 14.422 -9.742 1 95.38 163 THR A O 1
ATOM 1307 N N . MET A 1 164 ? 8.289 13.773 -10.773 1 95.81 164 MET A N 1
ATOM 1308 C CA . MET A 1 164 ? 8.914 13.398 -9.508 1 95.81 164 MET A CA 1
ATOM 1309 C C . MET A 1 164 ? 9.047 14.602 -8.586 1 95.81 164 MET A C 1
ATOM 1311 O O . MET A 1 164 ? 8.922 14.477 -7.363 1 95.81 164 MET A O 1
ATOM 1315 N N . GLU A 1 165 ? 9.25 15.719 -9.188 1 96.56 165 GLU A N 1
ATOM 1316 C CA . GLU A 1 165 ? 9.336 16.938 -8.398 1 96.56 165 GLU A CA 1
ATOM 1317 C C . GLU A 1 165 ? 8.016 17.234 -7.688 1 96.56 165 GLU A C 1
ATOM 1319 O O . GLU A 1 165 ? 8.008 17.578 -6.504 1 96.56 165 GLU A O 1
ATOM 1324 N N . ASN A 1 166 ? 6.906 17.109 -8.383 1 96.88 166 ASN A N 1
ATOM 1325 C CA . ASN A 1 166 ? 5.586 17.297 -7.793 1 96.88 166 ASN A CA 1
ATOM 1326 C C . ASN A 1 166 ? 5.34 16.312 -6.66 1 96.88 166 ASN A C 1
ATOM 1328 O O . ASN A 1 166 ? 4.758 16.656 -5.633 1 96.88 166 ASN A O 1
ATOM 1332 N N . ILE A 1 167 ? 5.801 15.148 -6.848 1 97.88 167 ILE A N 1
ATOM 1333 C CA . ILE A 1 167 ? 5.582 14.078 -5.883 1 97.88 167 ILE A CA 1
ATOM 1334 C C . ILE A 1 167 ? 6.379 14.367 -4.609 1 97.88 167 ILE A C 1
ATOM 1336 O O . ILE A 1 167 ? 5.867 14.211 -3.5 1 97.88 167 ILE A O 1
ATOM 1340 N N . ILE A 1 168 ? 7.605 14.797 -4.824 1 97.44 168 ILE A N 1
ATOM 1341 C CA . ILE A 1 168 ? 8.453 15.148 -3.689 1 97.44 168 ILE A CA 1
ATOM 1342 C C . ILE A 1 168 ? 7.852 16.328 -2.936 1 97.44 168 ILE A C 1
ATOM 1344 O O . ILE A 1 168 ? 7.852 16.359 -1.703 1 97.44 168 ILE A O 1
ATOM 1348 N N . LYS A 1 169 ? 7.316 17.281 -3.67 1 96.94 169 LYS A N 1
ATOM 1349 C CA . LYS A 1 169 ? 6.648 18.422 -3.049 1 96.94 169 LYS A CA 1
ATOM 1350 C C . LYS A 1 169 ? 5.453 17.969 -2.217 1 96.94 169 LYS A C 1
ATOM 1352 O O . LYS A 1 169 ? 5.195 18.5 -1.14 1 96.94 169 LYS A O 1
ATOM 1357 N N . LEU A 1 170 ? 4.73 17.016 -2.719 1 97 170 LEU A N 1
ATOM 1358 C CA . LEU A 1 170 ? 3.598 16.453 -1.99 1 97 170 LEU A CA 1
ATOM 1359 C C . LEU A 1 170 ? 4.059 15.805 -0.691 1 97 170 LEU A C 1
ATOM 1361 O O . LEU A 1 170 ? 3.461 16.031 0.365 1 97 170 LEU A O 1
ATOM 1365 N N . GLN A 1 171 ? 5.105 15 -0.777 1 97.5 171 GLN A N 1
ATOM 1366 C CA . GLN A 1 171 ? 5.711 14.367 0.389 1 97.5 171 GLN A CA 1
ATOM 1367 C C . GLN A 1 171 ? 6.113 15.406 1.434 1 97.5 171 GLN A C 1
ATOM 1369 O O . GLN A 1 171 ? 5.754 15.281 2.607 1 97.5 171 GLN A O 1
ATOM 1374 N N . ASP A 1 172 ? 6.809 16.453 0.999 1 96.62 172 ASP A N 1
ATOM 1375 C CA . ASP A 1 172 ? 7.297 17.484 1.906 1 96.62 172 ASP A CA 1
ATOM 1376 C C . ASP A 1 172 ? 6.145 18.281 2.51 1 96.62 172 ASP A C 1
ATOM 1378 O O . ASP A 1 172 ? 6.188 18.656 3.682 1 96.62 172 ASP A O 1
ATOM 1382 N N . SER A 1 173 ? 5.191 18.469 1.649 1 95.69 173 SER A N 1
ATOM 1383 C CA . SER A 1 173 ? 4.039 19.25 2.09 1 95.69 173 SER A CA 1
ATOM 1384 C C . SER A 1 173 ? 3.273 18.531 3.195 1 95.69 173 SER A C 1
ATOM 1386 O O . SER A 1 173 ? 2.818 19.156 4.152 1 95.69 173 SER A O 1
ATOM 1388 N N . LEU A 1 174 ? 3.104 17.219 3.09 1 96.12 174 LEU A N 1
ATOM 1389 C CA . LEU A 1 174 ? 2.408 16.484 4.145 1 96.12 174 LEU A CA 1
ATOM 1390 C C . LEU A 1 174 ? 3.234 16.453 5.426 1 96.12 174 LEU A C 1
ATOM 1392 O O . LEU A 1 174 ? 2.688 16.562 6.523 1 96.12 174 LEU A O 1
ATOM 1396 N N . ALA A 1 175 ? 4.512 16.25 5.301 1 94.12 175 ALA A N 1
ATOM 1397 C CA . ALA A 1 175 ? 5.371 16.297 6.48 1 94.12 175 ALA A CA 1
ATOM 1398 C C . ALA A 1 175 ? 5.207 17.625 7.227 1 94.12 175 ALA A C 1
ATOM 1400 O O . ALA A 1 175 ? 5.086 17.641 8.453 1 94.12 175 ALA A O 1
ATOM 1401 N N . GLU A 1 176 ? 5.168 18.672 6.492 1 93.44 176 GLU A N 1
ATOM 1402 C CA . GLU A 1 176 ? 4.973 19.984 7.078 1 93.44 176 GLU A CA 1
ATOM 1403 C C . GLU A 1 176 ? 3.607 20.094 7.75 1 93.44 176 GLU A C 1
ATOM 1405 O O . GLU A 1 176 ? 3.479 20.719 8.805 1 93.44 176 GLU A O 1
ATOM 1410 N N . ASP A 1 177 ? 2.586 19.562 7.094 1 94.94 177 ASP A N 1
ATOM 1411 C CA . ASP A 1 177 ? 1.243 19.594 7.664 1 94.94 177 ASP A CA 1
ATOM 1412 C C . ASP A 1 177 ? 1.211 18.938 9.039 1 94.94 177 ASP A C 1
ATOM 1414 O O . ASP A 1 177 ? 0.658 19.484 9.992 1 94.94 177 ASP A O 1
ATOM 1418 N N . VAL A 1 178 ? 1.816 17.766 9.141 1 94.25 178 VAL A N 1
ATOM 1419 C CA . VAL A 1 178 ? 1.803 16.984 10.367 1 94.25 178 VAL A CA 1
ATOM 1420 C C . VAL A 1 178 ? 2.557 17.734 11.469 1 94.25 178 VAL A C 1
ATOM 1422 O O . VAL A 1 178 ? 2.076 17.844 12.594 1 94.25 178 VAL A O 1
ATOM 1425 N N . LEU A 1 179 ? 3.68 18.297 11.109 1 90.38 179 LEU A N 1
ATOM 1426 C CA . LEU A 1 179 ? 4.496 19 12.086 1 90.38 179 LEU A CA 1
ATOM 1427 C C . LEU A 1 179 ? 3.807 20.297 12.531 1 90.38 179 LEU A C 1
ATOM 1429 O O . LEU A 1 179 ? 3.826 20.625 13.719 1 90.38 179 LEU A O 1
ATOM 1433 N N . THR A 1 180 ? 3.238 21.047 11.594 1 89.44 180 THR A N 1
ATOM 1434 C CA . THR A 1 180 ? 2.504 22.266 11.914 1 89.44 180 THR A CA 1
ATOM 1435 C C . THR A 1 180 ? 1.339 21.969 12.852 1 89.44 180 THR A C 1
ATOM 1437 O O . THR A 1 180 ? 1.154 22.656 13.859 1 89.44 180 THR A O 1
ATOM 1440 N N . ALA A 1 181 ? 0.599 20.969 12.539 1 88.69 181 ALA A N 1
ATOM 1441 C CA . ALA A 1 181 ? -0.55 20.594 13.367 1 88.69 181 ALA A CA 1
ATOM 1442 C C . ALA A 1 181 ? -0.107 20.156 14.758 1 88.69 181 ALA A C 1
ATOM 1444 O O . ALA A 1 181 ? -0.759 20.484 15.758 1 88.69 181 ALA A O 1
ATOM 1445 N N . ALA A 1 182 ? 0.978 19.422 14.805 1 85.5 182 ALA A N 1
ATOM 1446 C CA . ALA A 1 182 ? 1.512 18.984 16.094 1 85.5 182 ALA A CA 1
ATOM 1447 C C . ALA A 1 182 ? 1.906 20.172 16.969 1 85.5 182 ALA A C 1
ATOM 1449 O O . ALA A 1 182 ? 1.658 20.172 18.172 1 85.5 182 ALA A O 1
ATOM 1450 N N . ARG A 1 183 ? 2.443 21.125 16.359 1 83.19 183 ARG A N 1
ATOM 1451 C CA . ARG A 1 183 ? 2.871 22.312 17.078 1 83.19 183 ARG A CA 1
ATOM 1452 C C . ARG A 1 183 ? 1.669 23.109 17.578 1 83.19 183 ARG A C 1
ATOM 1454 O O . ARG A 1 183 ? 1.671 23.609 18.703 1 83.19 183 ARG A O 1
ATOM 1461 N N . VAL A 1 184 ? 0.714 23.266 16.75 1 82.19 184 VAL A N 1
ATOM 1462 C CA . VAL A 1 184 ? -0.5 24 17.109 1 82.19 184 VAL A CA 1
ATOM 1463 C C . VAL A 1 184 ? -1.177 23.312 18.297 1 82.19 184 VAL A C 1
ATOM 1465 O O . VAL A 1 184 ? -1.634 23.984 19.234 1 82.19 184 VAL A O 1
ATOM 1468 N N . ARG A 1 185 ? -1.228 21.984 18.297 1 81.44 185 ARG A N 1
ATOM 1469 C CA . ARG A 1 185 ? -1.836 21.234 19.391 1 81.44 185 ARG A CA 1
ATOM 1470 C C . ARG A 1 185 ? -1.046 21.406 20.672 1 81.44 185 ARG A C 1
ATOM 1472 O O . ARG A 1 185 ? -1.63 21.5 21.75 1 81.44 185 ARG A O 1
ATOM 1479 N N . LYS A 1 186 ? 0.2 21.422 20.531 1 79.25 186 LYS A N 1
ATOM 1480 C CA . LYS A 1 186 ? 1.057 21.609 21.703 1 79.25 186 LYS A CA 1
ATOM 1481 C C . LYS A 1 186 ? 0.887 23 22.297 1 79.25 186 LYS A C 1
ATOM 1483 O O . LYS A 1 186 ? 0.909 23.172 23.531 1 79.25 186 LYS A O 1
ATOM 1488 N N . GLU A 1 187 ? 0.79 23.969 21.438 1 76.06 187 GLU A N 1
ATOM 1489 C CA . GLU A 1 187 ? 0.601 25.344 21.906 1 76.06 187 GLU A CA 1
ATOM 1490 C C . GLU A 1 187 ? -0.746 25.516 22.609 1 76.06 187 GLU A C 1
ATOM 1492 O O . GLU A 1 187 ? -0.881 26.328 23.516 1 76.06 187 GLU A O 1
ATOM 1497 N N . LYS A 1 188 ? -1.758 24.75 22.234 1 74.12 188 LYS A N 1
ATOM 1498 C CA . LYS A 1 188 ? -3.076 24.828 22.859 1 74.12 188 LYS A CA 1
ATOM 1499 C C . LYS A 1 188 ? -3.086 24.125 24.219 1 74.12 188 LYS A C 1
ATOM 1501 O O . LYS A 1 188 ? -3.854 24.5 25.094 1 74.12 188 LYS A O 1
ATOM 1506 N N . ASP A 1 189 ? -2.293 23.125 24.297 1 67.44 189 ASP A N 1
ATOM 1507 C CA . ASP A 1 189 ? -2.221 22.391 25.562 1 67.44 189 ASP A CA 1
ATOM 1508 C C . ASP A 1 189 ? -1.4 23.156 26.594 1 67.44 189 ASP A C 1
ATOM 1510 O O . ASP A 1 189 ? -1.46 22.844 27.781 1 67.44 189 ASP A O 1
ATOM 1514 N N . LEU A 1 190 ? -0.652 24.172 26.203 1 55.47 190 LEU A N 1
ATOM 1515 C CA . LEU A 1 190 ? 0.074 25.031 27.141 1 55.47 190 LEU A CA 1
ATOM 1516 C C . LEU A 1 190 ? -0.781 26.234 27.547 1 55.47 190 LEU A C 1
ATOM 1518 O O . LEU A 1 190 ? -0.754 26.641 28.719 1 55.47 190 LEU A O 1
ATOM 1522 N N . MET B 1 1 ? -40 -31.438 -15.492 1 49.72 1 MET B N 1
ATOM 1523 C CA . MET B 1 1 ? -39.406 -30.234 -14.945 1 49.72 1 MET B CA 1
ATOM 1524 C C . MET B 1 1 ? -37.875 -30.25 -15.094 1 49.72 1 MET B C 1
ATOM 1526 O O . MET B 1 1 ? -37.25 -31.297 -14.953 1 49.72 1 MET B O 1
ATOM 1530 N N . PRO B 1 2 ? -37.25 -29.344 -15.828 1 52.78 2 PRO B N 1
ATOM 1531 C CA . PRO B 1 2 ? -35.812 -29.516 -15.961 1 52.78 2 PRO B CA 1
ATOM 1532 C C . PRO B 1 2 ? -35.125 -29.797 -14.625 1 52.78 2 PRO B C 1
ATOM 1534 O O . PRO B 1 2 ? -35.594 -29.328 -13.578 1 52.78 2 PRO B O 1
ATOM 1537 N N . PRO B 1 3 ? -34.344 -30.766 -14.586 1 57.5 3 PRO B N 1
ATOM 1538 C CA . PRO B 1 3 ? -33.688 -31.125 -13.344 1 57.5 3 PRO B CA 1
ATOM 1539 C C . PRO B 1 3 ? -33.156 -29.906 -12.578 1 57.5 3 PRO B C 1
ATOM 1541 O O . PRO B 1 3 ? -32.812 -28.906 -13.188 1 57.5 3 PRO B O 1
ATOM 1544 N N . LYS B 1 4 ? -33.781 -29.656 -11.484 1 55.72 4 LYS B N 1
ATOM 1545 C CA . LYS B 1 4 ? -33.438 -28.531 -10.602 1 55.72 4 LYS B CA 1
ATOM 1546 C C . LYS B 1 4 ? -31.922 -28.406 -10.453 1 55.72 4 LYS B C 1
ATOM 1548 O O . LYS B 1 4 ? -31.234 -29.391 -10.195 1 55.72 4 LYS B O 1
ATOM 1553 N N . LYS B 1 5 ? -31.297 -27.312 -11.023 1 66.69 5 LYS B N 1
ATOM 1554 C CA . LYS B 1 5 ? -29.875 -27.078 -10.852 1 66.69 5 LYS B CA 1
ATOM 1555 C C . LYS B 1 5 ? -29.453 -27.312 -9.406 1 66.69 5 LYS B C 1
ATOM 1557 O O . LYS B 1 5 ? -30.109 -26.844 -8.477 1 66.69 5 LYS B O 1
ATOM 1562 N N . LYS B 1 6 ? -28.578 -28.25 -9.203 1 82.06 6 LYS B N 1
ATOM 1563 C CA . LYS B 1 6 ? -28.094 -28.594 -7.871 1 82.06 6 LYS B CA 1
ATOM 1564 C C . LYS B 1 6 ? -27.5 -27.375 -7.176 1 82.06 6 LYS B C 1
ATOM 1566 O O . LYS B 1 6 ? -27.766 -27.141 -5.992 1 82.06 6 LYS B O 1
ATOM 1571 N N . PHE B 1 7 ? -26.859 -26.5 -7.984 1 91.88 7 PHE B N 1
ATOM 1572 C CA . PHE B 1 7 ? -26.266 -25.266 -7.445 1 91.88 7 PHE B CA 1
ATOM 1573 C C . PHE B 1 7 ? -26.719 -24.062 -8.258 1 91.88 7 PHE B C 1
ATOM 1575 O O . PHE B 1 7 ? -26.719 -24.094 -9.492 1 91.88 7 PHE B O 1
ATOM 1582 N N . THR B 1 8 ? -27.094 -23.094 -7.566 1 93.19 8 THR B N 1
ATOM 1583 C CA . THR B 1 8 ? -27.469 -21.844 -8.227 1 93.19 8 THR B CA 1
ATOM 1584 C C . THR B 1 8 ? -26.219 -21.031 -8.609 1 93.19 8 THR B C 1
ATOM 1586 O O . THR B 1 8 ? -25.109 -21.344 -8.156 1 93.19 8 THR B O 1
ATOM 1589 N N . LYS B 1 9 ? -26.5 -20.047 -9.453 1 96.56 9 LYS B N 1
ATOM 1590 C CA . LYS B 1 9 ? -25.438 -19.125 -9.82 1 96.56 9 LYS B CA 1
ATOM 1591 C C . LYS B 1 9 ? -24.812 -18.484 -8.578 1 96.56 9 LYS B C 1
ATOM 1593 O O . LYS B 1 9 ? -23.594 -18.375 -8.484 1 96.56 9 LYS B O 1
ATOM 1598 N N . GLU B 1 10 ? -25.594 -18.141 -7.629 1 96.94 10 GLU B N 1
ATOM 1599 C CA . GLU B 1 10 ? -25.156 -17.484 -6.402 1 96.94 10 GLU B CA 1
ATOM 1600 C C . GLU B 1 10 ? -24.312 -18.438 -5.543 1 96.94 10 GLU B C 1
ATOM 1602 O O . GLU B 1 10 ? -23.344 -18.016 -4.922 1 96.94 10 GLU B O 1
ATOM 1607 N N . ASP B 1 11 ? -24.672 -19.641 -5.543 1 96.81 11 ASP B N 1
ATOM 1608 C CA . ASP B 1 11 ? -23.906 -20.641 -4.812 1 96.81 11 ASP B CA 1
ATOM 1609 C C . ASP B 1 11 ? -22.484 -20.719 -5.34 1 96.81 11 ASP B C 1
ATOM 1611 O O . ASP B 1 11 ? -21.531 -20.828 -4.559 1 96.81 11 ASP B O 1
ATOM 1615 N N . ILE B 1 12 ? -22.438 -20.703 -6.598 1 97.81 12 ILE B N 1
ATOM 1616 C CA . ILE B 1 12 ? -21.156 -20.828 -7.258 1 97.81 12 ILE B CA 1
ATOM 1617 C C . ILE B 1 12 ? -20.297 -19.594 -6.984 1 97.81 12 ILE B C 1
ATOM 1619 O O . ILE B 1 12 ? -19.125 -19.688 -6.648 1 97.81 12 ILE B O 1
ATOM 1623 N N . ILE B 1 13 ? -20.922 -18.438 -7.027 1 98.12 13 ILE B N 1
ATOM 1624 C CA . ILE B 1 13 ? -20.234 -17.188 -6.758 1 98.12 13 ILE B CA 1
ATOM 1625 C C . ILE B 1 13 ? -19.75 -17.172 -5.309 1 98.12 13 ILE B C 1
ATOM 1627 O O . ILE B 1 13 ? -18.625 -16.766 -5.031 1 98.12 13 ILE B O 1
ATOM 1631 N N . ASP B 1 14 ? -20.562 -17.688 -4.426 1 97.75 14 ASP B N 1
ATOM 1632 C CA . ASP B 1 14 ? -20.219 -17.703 -3.008 1 97.75 14 ASP B CA 1
ATOM 1633 C C . ASP B 1 14 ? -19.016 -18.625 -2.758 1 97.75 14 ASP B C 1
ATOM 1635 O O . ASP B 1 14 ? -18.141 -18.312 -1.952 1 97.75 14 ASP B O 1
ATOM 1639 N N . SER B 1 15 ? -19.062 -19.688 -3.387 1 97.62 15 SER B N 1
ATOM 1640 C CA . SER B 1 15 ? -17.938 -20.609 -3.268 1 97.62 15 SER B CA 1
ATOM 1641 C C . SER B 1 15 ? -16.656 -20 -3.799 1 97.62 15 SER B C 1
ATOM 1643 O O . SER B 1 15 ? -15.609 -20.062 -3.133 1 97.62 15 SER B O 1
ATOM 1645 N N . ALA B 1 16 ? -16.766 -19.422 -4.977 1 98.12 16 ALA B N 1
ATOM 1646 C CA . ALA B 1 16 ? -15.609 -18.75 -5.57 1 98.12 16 ALA B CA 1
ATOM 1647 C C . ALA B 1 16 ? -15.125 -17.609 -4.691 1 98.12 16 ALA B C 1
ATOM 1649 O O . ALA B 1 16 ? -13.922 -17.391 -4.547 1 98.12 16 ALA B O 1
ATOM 1650 N N . PHE B 1 17 ? -16.047 -16.922 -4.094 1 97.38 17 PHE B N 1
ATOM 1651 C CA . PHE B 1 17 ? -15.734 -15.828 -3.176 1 97.38 17 PHE B CA 1
ATOM 1652 C C . PHE B 1 17 ? -14.938 -16.344 -1.98 1 97.38 17 PHE B C 1
ATOM 1654 O O . PHE B 1 17 ? -13.969 -15.703 -1.562 1 97.38 17 PHE B O 1
ATOM 1661 N N . SER B 1 18 ? -15.328 -17.469 -1.503 1 97.25 18 SER B N 1
ATOM 1662 C CA . SER B 1 18 ? -14.648 -18.062 -0.359 1 97.25 18 SER B CA 1
ATOM 1663 C C . SER B 1 18 ? -13.203 -18.406 -0.695 1 97.25 18 SER B C 1
ATOM 1665 O O . SER B 1 18 ? -12.305 -18.219 0.13 1 97.25 18 SER B O 1
ATOM 1667 N N . ILE B 1 19 ? -13.031 -18.812 -1.829 1 96.88 19 ILE B N 1
ATOM 1668 C CA . ILE B 1 19 ? -11.68 -19.141 -2.287 1 96.88 19 ILE B CA 1
ATOM 1669 C C . ILE B 1 19 ? -10.867 -17.844 -2.441 1 96.88 19 ILE B C 1
ATOM 1671 O O . ILE B 1 19 ? -9.75 -17.75 -1.938 1 96.88 19 ILE B O 1
ATOM 1675 N N . ALA B 1 20 ? -11.484 -16.891 -3.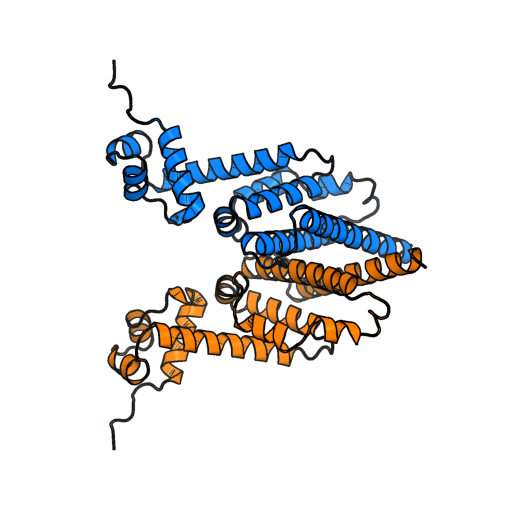043 1 95.44 20 ALA B N 1
ATOM 1676 C CA . ALA B 1 20 ? -10.805 -15.617 -3.303 1 95.44 20 ALA B CA 1
ATOM 1677 C C . ALA B 1 20 ? -10.469 -14.898 -1.999 1 95.44 20 ALA B C 1
ATOM 1679 O O . ALA B 1 20 ? -9.43 -14.242 -1.898 1 95.44 20 ALA B O 1
ATOM 1680 N N . LYS B 1 21 ? -11.305 -15.086 -1.071 1 94.56 21 LYS B N 1
ATOM 1681 C CA . LYS B 1 21 ? -11.164 -14.422 0.222 1 94.56 21 LYS B CA 1
ATOM 1682 C C . LYS B 1 21 ? -9.875 -14.859 0.92 1 94.56 21 LYS B C 1
ATOM 1684 O O . LYS B 1 21 ? -9.25 -14.07 1.63 1 94.56 21 LYS B O 1
ATOM 1689 N N . THR B 1 22 ? -9.445 -16.094 0.659 1 93.31 22 THR B N 1
ATOM 1690 C CA . THR B 1 22 ? -8.305 -16.656 1.368 1 93.31 22 THR B CA 1
ATOM 1691 C C . THR B 1 22 ? -7.086 -16.75 0.45 1 93.31 22 THR B C 1
ATOM 1693 O O . THR B 1 22 ? -5.957 -16.531 0.888 1 93.31 22 THR B O 1
ATOM 1696 N N . GLU B 1 23 ? -7.367 -16.922 -0.844 1 93.38 23 GLU B N 1
ATOM 1697 C CA . GLU B 1 23 ? -6.25 -17.219 -1.735 1 93.38 23 GLU B CA 1
ATOM 1698 C C . GLU B 1 23 ? -6.102 -16.141 -2.811 1 93.38 23 GLU B C 1
ATOM 1700 O O . GLU B 1 23 ? -5.07 -16.078 -3.484 1 93.38 23 GLU B O 1
ATOM 1705 N N . GLY B 1 24 ? -7.078 -15.289 -2.953 1 92.19 24 GLY B N 1
ATOM 1706 C CA . GLY B 1 24 ? -7.035 -14.273 -3.992 1 92.19 24 GLY B CA 1
ATOM 1707 C C . GLY B 1 24 ? -7.863 -14.633 -5.211 1 92.19 24 GLY B C 1
ATOM 1708 O O . GLY B 1 24 ? -8.156 -15.805 -5.441 1 92.19 24 GLY B O 1
ATOM 1709 N N . ILE B 1 25 ? -8.188 -13.688 -5.992 1 91.5 25 ILE B N 1
ATOM 1710 C CA . ILE B 1 25 ? -9.094 -13.828 -7.129 1 91.5 25 ILE B CA 1
ATOM 1711 C C . ILE B 1 25 ? -8.453 -14.711 -8.195 1 91.5 25 ILE B C 1
ATOM 1713 O O . ILE B 1 25 ? -9.125 -15.523 -8.828 1 91.5 25 ILE B O 1
ATOM 1717 N N . ASP B 1 26 ? -7.199 -14.578 -8.383 1 90.62 26 ASP B N 1
ATOM 1718 C CA . ASP B 1 26 ? -6.496 -15.289 -9.445 1 90.62 26 ASP B CA 1
ATOM 1719 C C . ASP B 1 26 ? -6.43 -16.781 -9.156 1 90.62 26 ASP B C 1
ATOM 1721 O O . ASP B 1 26 ? -6.125 -17.578 -10.039 1 90.62 26 ASP B O 1
ATOM 1725 N N . LYS B 1 27 ? -6.734 -17.141 -8.008 1 94.5 27 LYS B N 1
ATOM 1726 C CA . LYS B 1 27 ? -6.641 -18.531 -7.617 1 94.5 27 LYS B CA 1
ATOM 1727 C C . LYS B 1 27 ? -7.965 -19.266 -7.832 1 94.5 27 LYS B C 1
ATOM 1729 O O . LYS B 1 27 ? -8.055 -20.469 -7.629 1 94.5 27 LYS B O 1
ATOM 1734 N N . ILE B 1 28 ? -8.867 -18.531 -8.281 1 96.81 28 ILE B N 1
ATOM 1735 C CA . ILE B 1 28 ? -10.148 -19.156 -8.617 1 96.81 28 ILE B CA 1
ATOM 1736 C C . ILE B 1 28 ? -9.992 -20.016 -9.867 1 96.81 28 ILE B C 1
ATOM 1738 O O . ILE B 1 28 ? -9.562 -19.531 -10.914 1 96.81 28 ILE B O 1
ATOM 1742 N N . THR B 1 29 ? -10.281 -21.25 -9.75 1 97.44 29 THR B N 1
ATOM 1743 C CA . THR B 1 29 ? -10.398 -22.172 -10.883 1 97.44 29 THR B CA 1
ATOM 1744 C C . THR B 1 29 ? -11.703 -22.953 -10.812 1 97.44 29 THR B C 1
ATOM 1746 O O . THR B 1 29 ? -12.281 -23.109 -9.734 1 97.44 29 THR B O 1
ATOM 1749 N N . ILE B 1 30 ? -12.062 -23.406 -12.023 1 97.5 30 ILE B N 1
ATOM 1750 C CA . ILE B 1 30 ? -13.281 -24.203 -12.062 1 97.5 30 ILE B CA 1
ATOM 1751 C C . ILE B 1 30 ? -13.125 -25.453 -11.188 1 97.5 30 ILE B C 1
ATOM 1753 O O . ILE B 1 30 ? -14.031 -25.797 -10.43 1 97.5 30 ILE B O 1
ATOM 1757 N N . ARG B 1 31 ? -12 -26.031 -11.227 1 97.56 31 ARG B N 1
ATOM 1758 C CA . ARG B 1 31 ? -11.734 -27.234 -10.453 1 97.56 31 ARG B CA 1
ATOM 1759 C C . ARG B 1 31 ? -11.82 -26.953 -8.953 1 97.56 31 ARG B C 1
ATOM 1761 O O . ARG B 1 31 ? -12.469 -27.688 -8.219 1 97.56 31 ARG B O 1
ATOM 1768 N N . LYS B 1 32 ? -11.211 -25.922 -8.406 1 97.69 32 LYS B N 1
ATOM 1769 C CA . LYS B 1 32 ? -11.227 -25.562 -6.996 1 97.69 32 LYS B CA 1
ATOM 1770 C C . LYS B 1 32 ? -12.641 -25.25 -6.516 1 97.69 32 LYS B C 1
ATOM 1772 O O . LYS B 1 32 ? -13.031 -25.641 -5.418 1 97.69 32 LYS B O 1
ATOM 1777 N N . VAL B 1 33 ? -13.359 -24.531 -7.34 1 98.12 33 VAL B N 1
ATOM 1778 C CA . VAL B 1 33 ? -14.727 -24.156 -6.98 1 98.12 33 VAL B CA 1
ATOM 1779 C C . VAL B 1 33 ? -15.602 -25.406 -6.922 1 98.12 33 VAL B C 1
ATOM 1781 O O . VAL B 1 33 ? -16.406 -25.562 -5.996 1 98.12 33 VAL B O 1
ATOM 1784 N N . ALA B 1 34 ? -15.438 -26.297 -7.961 1 97.19 34 ALA B N 1
ATOM 1785 C CA . ALA B 1 34 ? -16.172 -27.547 -7.965 1 97.19 34 ALA B CA 1
ATOM 1786 C C . ALA B 1 34 ? -15.875 -28.375 -6.711 1 97.19 34 ALA B C 1
ATOM 1788 O O . ALA B 1 34 ? -16.797 -28.859 -6.043 1 97.19 34 ALA B O 1
ATOM 1789 N N . ASP B 1 35 ? -14.609 -28.391 -6.387 1 97.25 35 ASP B N 1
ATOM 1790 C CA . ASP B 1 35 ? -14.18 -29.125 -5.191 1 97.25 35 ASP B CA 1
ATOM 1791 C C . ASP B 1 35 ? -14.781 -28.5 -3.93 1 97.25 35 ASP B C 1
ATOM 1793 O O . ASP B 1 35 ? -15.242 -29.219 -3.043 1 97.25 35 ASP B O 1
ATOM 1797 N N . HIS B 1 36 ? -14.758 -27.219 -3.875 1 96.31 36 HIS B N 1
ATOM 1798 C CA . HIS B 1 36 ? -15.289 -26.516 -2.721 1 96.31 36 HIS B CA 1
ATOM 1799 C C . HIS B 1 36 ? -16.781 -26.766 -2.561 1 96.31 36 HIS B C 1
ATOM 1801 O O . HIS B 1 36 ? -17.281 -26.844 -1.438 1 96.31 36 HIS B O 1
ATOM 1807 N N . LEU B 1 37 ? -17.469 -26.906 -3.678 1 95.44 37 LEU B N 1
ATOM 1808 C CA . LEU B 1 37 ? -18.906 -27.141 -3.689 1 95.44 37 LEU B CA 1
ATOM 1809 C C . LEU B 1 37 ? -19.219 -28.625 -3.471 1 95.44 37 LEU B C 1
ATOM 1811 O O . LEU B 1 37 ? -20.359 -28.984 -3.18 1 95.44 37 LEU B O 1
ATOM 1815 N N . GLY B 1 38 ? -18.219 -29.422 -3.58 1 95 38 GLY B N 1
ATOM 1816 C CA . GLY B 1 38 ? -18.484 -30.859 -3.543 1 95 38 GLY B CA 1
ATOM 1817 C C . GLY B 1 38 ? -19.25 -31.359 -4.746 1 95 38 GLY B C 1
ATOM 1818 O O . GLY B 1 38 ? -20.172 -32.156 -4.605 1 95 38 GLY B O 1
ATOM 1819 N N . SER B 1 39 ? -18.953 -30.844 -5.84 1 92.75 39 SER B N 1
ATOM 1820 C CA . SER B 1 39 ? -19.672 -31.156 -7.078 1 92.75 39 SER B CA 1
ATOM 1821 C C . SER B 1 39 ? -18.703 -31.281 -8.25 1 92.75 39 SER B C 1
ATOM 1823 O O . SER B 1 39 ? -17.5 -31.031 -8.109 1 92.75 39 SER B O 1
ATOM 1825 N N . SER B 1 40 ? -19.266 -31.797 -9.328 1 93.38 40 SER B N 1
ATOM 1826 C CA . SER B 1 40 ? -18.516 -31.734 -10.578 1 93.38 40 SER B CA 1
ATOM 1827 C C . SER B 1 40 ? -18.469 -30.328 -11.141 1 93.38 40 SER B C 1
ATOM 1829 O O . SER B 1 40 ? -19.062 -29.406 -10.57 1 93.38 40 SER B O 1
ATOM 1831 N N . SER B 1 41 ? -17.719 -30.188 -12.305 1 94.94 41 SER B N 1
ATOM 1832 C CA . SER B 1 41 ? -17.625 -28.891 -12.953 1 94.94 41 SER B CA 1
ATOM 1833 C C . SER B 1 41 ? -18.891 -28.562 -13.727 1 94.94 41 SER B C 1
ATOM 1835 O O . SER B 1 41 ? -19.109 -27.406 -14.109 1 94.94 41 SER B O 1
ATOM 1837 N N . ALA B 1 42 ? -19.703 -29.5 -13.977 1 93.31 42 ALA B N 1
ATOM 1838 C CA . ALA B 1 42 ? -20.844 -29.359 -14.883 1 93.31 42 ALA B CA 1
ATOM 1839 C C . ALA B 1 42 ? -21.75 -28.219 -14.445 1 93.31 42 ALA B C 1
ATOM 1841 O O . ALA B 1 42 ? -22.094 -27.344 -15.242 1 93.31 42 ALA B O 1
ATOM 1842 N N . PRO B 1 43 ? -22.141 -28.203 -13.18 1 93.81 43 PRO B N 1
ATOM 1843 C CA . PRO B 1 43 ? -23.031 -27.109 -12.758 1 93.81 43 PRO B CA 1
ATOM 1844 C C . PRO B 1 43 ? -22.406 -25.734 -12.961 1 93.81 43 PRO B C 1
ATOM 1846 O O . PRO B 1 43 ? -23.125 -24.75 -13.188 1 93.81 43 PRO B O 1
ATOM 1849 N N . ILE B 1 44 ? -21.094 -25.594 -12.867 1 96.12 44 ILE B N 1
ATOM 1850 C CA . ILE B 1 44 ? -20.406 -24.312 -13.047 1 96.12 44 ILE B CA 1
ATOM 1851 C C . ILE B 1 44 ? -20.5 -23.875 -14.5 1 96.12 44 ILE B C 1
ATOM 1853 O O . ILE B 1 44 ? -20.797 -22.703 -14.781 1 96.12 44 ILE B O 1
ATOM 1857 N N . TYR B 1 45 ? -20.453 -24.812 -15.422 1 94.69 45 TYR B N 1
ATOM 1858 C CA . TYR B 1 45 ? -20.469 -24.5 -16.844 1 94.69 45 TYR B CA 1
ATOM 1859 C C . TYR B 1 45 ? -21.891 -24.234 -17.328 1 94.69 45 TYR B C 1
ATOM 1861 O O . TYR B 1 45 ? -22.078 -23.625 -18.391 1 94.69 45 TYR B O 1
ATOM 1869 N N . VAL B 1 46 ? -22.844 -24.734 -16.594 1 94.81 46 VAL B N 1
ATOM 1870 C CA . VAL B 1 46 ? -24.234 -24.391 -16.891 1 94.81 46 VAL B CA 1
ATOM 1871 C C . VAL B 1 46 ? -24.469 -22.906 -16.641 1 94.81 46 VAL B C 1
ATOM 1873 O O . VAL B 1 46 ? -25.266 -22.266 -17.344 1 94.81 46 VAL B O 1
ATOM 1876 N N . ASN B 1 47 ? -23.734 -22.375 -15.688 1 96.31 47 ASN B N 1
ATOM 1877 C CA . ASN B 1 47 ? -23.984 -21.016 -15.234 1 96.31 47 ASN B CA 1
ATOM 1878 C C . ASN B 1 47 ? -22.953 -20.031 -15.789 1 96.31 47 ASN B C 1
ATOM 1880 O O . ASN B 1 47 ? -23.234 -18.844 -15.945 1 96.31 47 ASN B O 1
ATOM 1884 N N . PHE B 1 48 ? -21.734 -20.531 -16.031 1 97.56 48 PHE B N 1
ATOM 1885 C CA . PHE B 1 48 ? -20.641 -19.688 -16.484 1 97.56 48 PHE B CA 1
ATOM 1886 C C . PHE B 1 48 ? -19.938 -20.297 -17.688 1 97.56 48 PHE B C 1
ATOM 1888 O O . PHE B 1 48 ? -19.688 -21.516 -17.703 1 97.56 48 PHE B O 1
ATOM 1895 N N . GLU B 1 49 ? -19.578 -19.422 -18.641 1 97 49 GLU B N 1
ATOM 1896 C CA . GLU B 1 49 ? -18.922 -19.891 -19.859 1 97 49 GLU B CA 1
ATOM 1897 C C . GLU B 1 49 ? -17.484 -20.328 -19.578 1 97 49 GLU B C 1
ATOM 1899 O O . GLU B 1 49 ? -16.969 -21.25 -20.203 1 97 49 GLU B O 1
ATOM 1904 N N . ASP B 1 50 ? -16.875 -19.562 -18.719 1 96.5 50 ASP B N 1
ATOM 1905 C CA . ASP B 1 50 ? -15.492 -19.859 -18.344 1 96.5 50 ASP B CA 1
ATOM 1906 C C . ASP B 1 50 ? -15.148 -19.25 -16.984 1 96.5 50 ASP B C 1
ATOM 1908 O O . ASP B 1 50 ? -15.992 -18.609 -16.344 1 96.5 50 ASP B O 1
ATOM 1912 N N . VAL B 1 51 ? -13.977 -19.516 -16.578 1 97.25 51 VAL B N 1
ATOM 1913 C CA . VAL B 1 51 ? -13.547 -19.094 -15.258 1 97.25 51 VAL B CA 1
ATOM 1914 C C . VAL B 1 51 ? -13.453 -17.578 -15.203 1 97.25 51 VAL B C 1
ATOM 1916 O O . VAL B 1 51 ? -13.68 -16.969 -14.156 1 97.25 51 VAL B O 1
ATOM 1919 N N . GLU B 1 52 ? -13.172 -16.938 -16.312 1 96.31 52 GLU B N 1
ATOM 1920 C CA . GLU B 1 52 ? -13.047 -15.492 -16.344 1 96.31 52 GLU B CA 1
ATOM 1921 C C . GLU B 1 52 ? -14.391 -14.82 -16.047 1 96.31 52 GLU B C 1
ATOM 1923 O O . GLU B 1 52 ? -14.445 -13.82 -15.328 1 96.31 52 GLU B O 1
ATOM 1928 N N . GLU B 1 53 ? -15.367 -15.328 -16.609 1 96.69 53 GLU B N 1
ATOM 1929 C CA . GLU B 1 53 ? -16.703 -14.82 -16.312 1 96.69 53 GLU B CA 1
ATOM 1930 C C . GLU B 1 53 ? -17.016 -14.977 -14.82 1 96.69 53 GLU B C 1
ATOM 1932 O O . GLU B 1 53 ? -17.594 -14.078 -14.211 1 96.69 53 GLU B O 1
ATOM 1937 N N . LEU B 1 54 ? -16.688 -16.125 -14.266 1 97.5 54 LEU B N 1
ATOM 1938 C CA . LEU B 1 54 ? -16.891 -16.359 -12.844 1 97.5 54 LEU B CA 1
ATOM 1939 C C . LEU B 1 54 ? -16.094 -15.375 -12 1 97.5 54 LEU B C 1
ATOM 1941 O O . LEU B 1 54 ? -16.625 -14.789 -11.055 1 97.5 54 LEU B O 1
ATOM 1945 N N . LYS B 1 55 ? -14.875 -15.156 -12.328 1 96.12 55 LYS B N 1
ATOM 1946 C CA . LYS B 1 55 ? -14.047 -14.18 -11.633 1 96.12 55 LYS B CA 1
ATOM 1947 C C . LYS B 1 55 ? -14.672 -12.789 -11.672 1 96.12 55 LYS B C 1
ATOM 1949 O O . LYS B 1 55 ? -14.664 -12.07 -10.672 1 96.12 55 LYS B O 1
ATOM 1954 N N . HIS B 1 56 ? -15.18 -12.453 -12.805 1 92.94 56 HIS B N 1
ATOM 1955 C CA . HIS B 1 56 ? -15.844 -11.164 -12.945 1 92.94 56 HIS B CA 1
ATOM 1956 C C . HIS B 1 56 ? -17.031 -11.039 -11.992 1 92.94 56 HIS B C 1
ATOM 1958 O O . HIS B 1 56 ? -17.219 -9.984 -11.383 1 92.94 56 HIS B O 1
ATOM 1964 N N . ALA B 1 57 ? -17.719 -12.078 -11.891 1 95.31 57 ALA B N 1
ATOM 1965 C CA . ALA B 1 57 ? -18.875 -12.07 -10.984 1 95.31 57 ALA B CA 1
ATOM 1966 C C . ALA B 1 57 ? -18.422 -11.922 -9.531 1 95.31 57 ALA B C 1
ATOM 1968 O O . ALA B 1 57 ? -19.062 -11.227 -8.742 1 95.31 57 ALA B O 1
ATOM 1969 N N . VAL B 1 58 ? -17.391 -12.57 -9.156 1 95.38 58 VAL B N 1
ATOM 1970 C CA . VAL B 1 58 ? -16.844 -12.461 -7.809 1 95.38 58 VAL B CA 1
ATOM 1971 C C . VAL B 1 58 ? -16.375 -11.031 -7.555 1 95.38 58 VAL B C 1
ATOM 1973 O O . VAL B 1 58 ? -16.625 -10.469 -6.484 1 95.38 58 VAL B O 1
ATOM 1976 N N . VAL B 1 59 ? -15.781 -10.43 -8.523 1 90.75 59 VAL B N 1
ATOM 1977 C CA . VAL B 1 59 ? -15.32 -9.047 -8.414 1 90.75 59 VAL B CA 1
ATOM 1978 C C . VAL B 1 59 ? -16.516 -8.125 -8.172 1 90.75 59 VAL B C 1
ATOM 1980 O O . VAL B 1 59 ? -16.453 -7.238 -7.316 1 90.75 59 VAL B O 1
ATOM 1983 N N . GLN B 1 60 ? -17.531 -8.336 -8.891 1 90.81 60 GLN B N 1
ATOM 1984 C CA . GLN B 1 60 ? -18.734 -7.535 -8.703 1 90.81 60 GLN B CA 1
ATOM 1985 C C . GLN B 1 60 ? -19.281 -7.68 -7.285 1 90.81 60 GLN B C 1
ATOM 1987 O O . GLN B 1 60 ? -19.719 -6.699 -6.68 1 90.81 60 GLN B O 1
ATOM 1992 N N . LYS B 1 61 ? -19.234 -8.883 -6.828 1 93.5 61 LYS B N 1
ATOM 1993 C CA . LYS B 1 61 ? -19.703 -9.117 -5.461 1 93.5 61 LYS B CA 1
ATOM 1994 C C . LYS B 1 61 ? -18.844 -8.359 -4.453 1 93.5 61 LYS B C 1
ATOM 1996 O O . LYS B 1 61 ? -19.359 -7.781 -3.498 1 93.5 61 LYS B O 1
ATOM 2001 N N . ILE B 1 62 ? -17.578 -8.336 -4.617 1 90.94 62 ILE B N 1
ATOM 2002 C CA . ILE B 1 62 ? -16.656 -7.645 -3.727 1 90.94 62 ILE B CA 1
ATOM 2003 C C . ILE B 1 62 ? -16.906 -6.141 -3.787 1 90.94 62 ILE B C 1
ATOM 2005 O O . ILE B 1 62 ? -16.906 -5.461 -2.758 1 90.94 62 ILE B O 1
ATOM 2009 N N . VAL B 1 63 ? -17.125 -5.645 -4.984 1 86.69 63 VAL B N 1
ATOM 2010 C CA . VAL B 1 63 ? -17.406 -4.227 -5.172 1 86.69 63 VAL B CA 1
ATOM 2011 C C . VAL B 1 63 ? -18.688 -3.857 -4.426 1 86.69 63 VAL B C 1
ATOM 2013 O O . VAL B 1 63 ? -18.75 -2.84 -3.734 1 86.69 63 VAL B O 1
ATOM 2016 N N . GLN B 1 64 ? -19.625 -4.68 -4.586 1 90.5 64 GLN B N 1
ATOM 2017 C CA . GLN B 1 64 ? -20.891 -4.438 -3.906 1 90.5 64 GLN B CA 1
ATOM 2018 C C . GLN B 1 64 ? -20.719 -4.465 -2.391 1 90.5 64 GLN B C 1
ATOM 2020 O O . GLN B 1 64 ? -21.312 -3.654 -1.676 1 90.5 64 GLN B O 1
ATOM 2025 N N . LEU B 1 65 ? -19.984 -5.387 -1.967 1 91.81 65 LEU B N 1
ATOM 2026 C CA . LEU B 1 65 ? -19.703 -5.488 -0.541 1 91.81 65 LEU B CA 1
ATOM 2027 C C . LEU B 1 65 ? -19.016 -4.219 -0.037 1 91.81 65 LEU B C 1
ATOM 2029 O O . LEU B 1 65 ? -19.375 -3.701 1.025 1 91.81 65 LEU B O 1
ATOM 2033 N N . SER B 1 66 ? -18.078 -3.75 -0.761 1 88.25 66 SER B N 1
ATOM 2034 C CA . SER B 1 66 ? -17.359 -2.521 -0.412 1 88.25 66 SER B CA 1
ATOM 2035 C C . SER B 1 66 ? -18.328 -1.334 -0.353 1 88.25 66 SER B C 1
ATOM 2037 O O . SER B 1 66 ? -18.266 -0.53 0.581 1 88.25 66 SER B O 1
ATOM 2039 N N . GLN B 1 67 ? -19.156 -1.244 -1.335 1 87.88 67 GLN B N 1
ATOM 2040 C CA . GLN B 1 67 ? -20.141 -0.161 -1.378 1 87.88 67 GLN B CA 1
ATOM 2041 C C . GLN B 1 67 ? -21.078 -0.221 -0.177 1 87.88 67 GLN B C 1
ATOM 2043 O O . GLN B 1 67 ? -21.406 0.812 0.41 1 87.88 67 GLN B O 1
ATOM 2048 N N . GLN B 1 68 ? -21.438 -1.391 0.122 1 92.94 68 GLN B N 1
ATOM 2049 C CA . GLN B 1 68 ? -22.312 -1.567 1.28 1 92.94 68 GLN B CA 1
ATOM 2050 C C . GLN B 1 68 ? -21.609 -1.144 2.566 1 92.94 68 GLN B C 1
ATOM 2052 O O . GLN B 1 68 ? -22.219 -0.518 3.436 1 92.94 68 GLN B O 1
ATOM 2057 N N . MET B 1 69 ? -20.391 -1.474 2.68 1 93 69 MET B N 1
ATOM 2058 C CA . MET B 1 69 ? -19.625 -1.104 3.859 1 93 69 MET B CA 1
ATOM 2059 C C . MET B 1 69 ? -19.484 0.411 3.971 1 93 69 MET B C 1
ATOM 2061 O O . MET B 1 69 ? -19.531 0.964 5.07 1 93 69 MET B O 1
ATOM 2065 N N . ILE B 1 70 ? -19.312 1.056 2.857 1 90.5 70 ILE B N 1
ATOM 2066 C CA . ILE B 1 70 ? -19.219 2.512 2.848 1 90.5 70 ILE B CA 1
ATOM 2067 C C . ILE B 1 70 ? -20.562 3.117 3.268 1 90.5 70 ILE B C 1
ATOM 2069 O O . ILE B 1 70 ? -20.609 4.008 4.117 1 90.5 70 ILE B O 1
ATOM 2073 N N . GLN B 1 71 ? -21.594 2.604 2.725 1 91.88 71 GLN B N 1
ATOM 2074 C CA . GLN B 1 71 ? -22.922 3.141 2.963 1 91.88 71 GLN B CA 1
ATOM 2075 C C . GLN B 1 71 ? -23.344 2.943 4.418 1 91.88 71 GLN B C 1
ATOM 2077 O O . GLN B 1 71 ? -24.141 3.725 4.949 1 91.88 71 GLN B O 1
ATOM 2082 N N . LYS B 1 72 ? -22.812 2.016 5.059 1 95.06 72 LYS B N 1
ATOM 2083 C CA . LYS B 1 72 ? -23.172 1.702 6.438 1 95.06 72 LYS B CA 1
ATOM 2084 C C . LYS B 1 72 ? -22.531 2.691 7.41 1 95.06 72 LYS B C 1
ATOM 2086 O O . LYS B 1 72 ? -22.984 2.824 8.547 1 95.06 72 LYS B O 1
ATOM 2091 N N . GLN B 1 73 ? -21.406 3.316 7.148 1 92.31 73 GLN B N 1
ATOM 2092 C CA . GLN B 1 73 ? -20.703 4.199 8.07 1 92.31 73 GLN B CA 1
ATOM 2093 C C . GLN B 1 73 ? -21.516 5.457 8.359 1 92.31 73 GLN B C 1
ATOM 2095 O O . GLN B 1 73 ? -21.734 5.805 9.523 1 92.31 73 GLN B O 1
ATOM 2100 N N . LYS B 1 74 ? -22.141 6.188 7.414 1 91.56 74 LYS B N 1
ATOM 2101 C CA . LYS B 1 74 ? -23.047 7.336 7.504 1 91.56 74 LYS B CA 1
ATOM 2102 C C . LYS B 1 74 ? -22.547 8.344 8.531 1 91.56 74 LYS B C 1
ATOM 2104 O O . LYS B 1 74 ? -23.312 8.789 9.391 1 91.56 74 LYS B O 1
ATOM 2109 N N . THR B 1 75 ? -21.281 8.758 8.68 1 92.44 75 THR B N 1
ATOM 2110 C CA . THR B 1 75 ? -20.719 9.742 9.602 1 92.44 75 THR B CA 1
ATOM 2111 C C . THR B 1 75 ? -21.062 11.164 9.141 1 92.44 75 THR B C 1
ATOM 2113 O O . THR B 1 75 ? -20.875 12.125 9.891 1 92.44 75 THR B O 1
ATOM 2116 N N . GLY B 1 76 ? -21.547 11.266 7.93 1 88 76 GLY B N 1
ATOM 2117 C CA . GLY B 1 76 ? -21.812 12.57 7.344 1 88 76 GLY B CA 1
ATOM 2118 C C . GLY B 1 76 ? -20.656 13.109 6.539 1 88 76 GLY B C 1
ATOM 2119 O O . GLY B 1 76 ? -20.781 14.125 5.852 1 88 76 GLY B O 1
ATOM 2120 N N . ASN B 1 77 ? -19.516 12.516 6.605 1 89 77 ASN B N 1
ATOM 2121 C CA . ASN B 1 77 ? -18.328 12.852 5.828 1 89 77 ASN B CA 1
ATOM 2122 C C . ASN B 1 77 ? -17.938 11.711 4.895 1 89 77 ASN B C 1
ATOM 2124 O O . ASN B 1 77 ? -17.422 10.688 5.344 1 89 77 ASN B O 1
ATOM 2128 N N . PRO B 1 78 ? -18.188 11.922 3.631 1 85.38 78 PRO B N 1
ATOM 2129 C CA . PRO B 1 78 ? -17.938 10.844 2.678 1 85.38 78 PRO B CA 1
ATOM 2130 C C . PRO B 1 78 ? -16.484 10.336 2.725 1 85.38 78 PRO B C 1
ATOM 2132 O O . PRO B 1 78 ? -16.25 9.141 2.57 1 85.38 78 PRO B O 1
ATOM 2135 N N . PHE B 1 79 ? -15.555 11.219 2.943 1 86.12 79 PHE B N 1
ATOM 2136 C CA . PHE B 1 79 ? -14.156 10.812 2.996 1 86.12 79 PHE B CA 1
ATOM 2137 C C . PHE B 1 79 ? -13.891 9.945 4.223 1 86.12 79 PHE B C 1
ATOM 2139 O O . PHE B 1 79 ? -13.18 8.945 4.141 1 86.12 79 PHE B O 1
ATOM 2146 N N . ARG B 1 80 ? -14.398 10.406 5.25 1 92.25 80 ARG B N 1
ATOM 2147 C CA . ARG B 1 80 ? -14.258 9.617 6.469 1 92.25 80 ARG B CA 1
ATOM 2148 C C . ARG B 1 80 ? -14.93 8.25 6.316 1 92.25 80 ARG B C 1
ATOM 2150 O O . ARG B 1 80 ? -14.391 7.234 6.758 1 92.25 80 ARG B O 1
ATOM 2157 N N . ASP B 1 81 ? -16.125 8.227 5.684 1 92.38 81 ASP B N 1
ATOM 2158 C CA . ASP B 1 81 ? -16.875 6.992 5.488 1 92.38 81 ASP B CA 1
ATOM 2159 C C . ASP B 1 81 ? -16.094 6.012 4.617 1 92.38 81 ASP B C 1
ATOM 2161 O O . ASP B 1 81 ? -16.062 4.812 4.902 1 92.38 81 ASP B O 1
ATOM 2165 N N . ILE B 1 82 ? -15.5 6.508 3.594 1 89.56 82 ILE B N 1
ATOM 2166 C CA . ILE B 1 82 ? -14.672 5.68 2.723 1 89.56 82 ILE B CA 1
ATOM 2167 C C . ILE B 1 82 ? -13.5 5.109 3.514 1 89.56 82 ILE B C 1
ATOM 2169 O O . ILE B 1 82 ? -13.195 3.918 3.418 1 89.56 82 ILE B O 1
ATOM 2173 N N . GLY B 1 83 ? -12.828 5.965 4.258 1 93.81 83 GLY B N 1
ATOM 2174 C CA . GLY B 1 83 ? -11.719 5.508 5.078 1 93.81 83 GLY B CA 1
ATOM 2175 C C . GLY B 1 83 ? -12.109 4.43 6.066 1 93.81 83 GLY B C 1
ATOM 2176 O O . GLY B 1 83 ? -11.422 3.414 6.191 1 93.81 83 GLY B O 1
ATOM 2177 N N . LEU B 1 84 ? -13.172 4.648 6.723 1 96.38 84 LEU B N 1
ATOM 2178 C CA . LEU B 1 84 ? -13.641 3.684 7.715 1 96.38 84 LEU B CA 1
ATOM 2179 C C . LEU B 1 84 ? -13.961 2.344 7.062 1 96.38 84 LEU B C 1
ATOM 2181 O O . LEU B 1 84 ? -13.594 1.289 7.59 1 96.38 84 LEU B O 1
ATOM 2185 N N . ALA B 1 85 ? -14.617 2.408 5.969 1 94 85 ALA B N 1
ATOM 2186 C CA . ALA B 1 85 ? -14.953 1.185 5.242 1 94 85 ALA B CA 1
ATOM 2187 C C . ALA B 1 85 ? -13.688 0.467 4.77 1 94 85 ALA B C 1
ATOM 2189 O O . ALA B 1 85 ? -13.617 -0.764 4.805 1 94 85 ALA B O 1
ATOM 2190 N N . SER B 1 86 ? -12.742 1.24 4.32 1 92.94 86 SER B N 1
ATOM 2191 C CA . SER B 1 86 ? -11.477 0.669 3.863 1 92.94 86 SER B CA 1
ATOM 2192 C C . SER B 1 86 ? -10.758 -0.057 4.996 1 92.94 86 SER B C 1
ATOM 2194 O O . SER B 1 86 ? -10.211 -1.143 4.793 1 92.94 86 SER B O 1
ATOM 2196 N N . LEU B 1 87 ? -10.734 0.541 6.117 1 96.31 87 LEU B N 1
ATOM 2197 C CA . LEU B 1 87 ? -10.094 -0.081 7.273 1 96.31 87 LEU B CA 1
ATOM 2198 C C . LEU B 1 87 ? -10.812 -1.372 7.66 1 96.31 87 LEU B C 1
ATOM 2200 O O . LEU B 1 87 ? -10.164 -2.369 7.988 1 96.31 87 LEU B O 1
ATOM 2204 N N . GLN B 1 88 ? -12.086 -1.328 7.598 1 95.94 88 GLN B N 1
ATOM 2205 C CA . GLN B 1 88 ? -12.867 -2.531 7.887 1 95.94 88 GLN B CA 1
ATOM 2206 C C . GLN B 1 88 ? -12.562 -3.635 6.879 1 95.94 88 GLN B C 1
ATOM 2208 O O . GLN B 1 88 ? -12.406 -4.801 7.25 1 95.94 88 GLN B O 1
ATOM 2213 N N . MET B 1 89 ? -12.531 -3.244 5.672 1 93.81 89 MET B N 1
ATOM 2214 C CA . MET B 1 89 ? -12.195 -4.203 4.621 1 93.81 89 MET B CA 1
ATOM 2215 C C . MET B 1 89 ? -10.805 -4.797 4.852 1 93.81 89 MET B C 1
ATOM 2217 O O . MET B 1 89 ? -10.609 -6.004 4.684 1 93.81 89 MET B O 1
ATOM 2221 N N . ALA B 1 90 ? -9.906 -3.951 5.184 1 93.94 90 ALA B N 1
ATOM 2222 C CA . ALA B 1 90 ? -8.539 -4.402 5.434 1 93.94 90 ALA B CA 1
ATOM 2223 C C . ALA B 1 90 ? -8.492 -5.418 6.57 1 93.94 90 ALA B C 1
ATOM 2225 O O . ALA B 1 90 ? -7.73 -6.387 6.52 1 93.94 90 ALA B O 1
ATOM 2226 N N . LYS B 1 91 ? -9.258 -5.191 7.551 1 95.31 91 LYS B N 1
ATOM 2227 C CA . LYS B 1 91 ? -9.297 -6.078 8.711 1 95.31 91 LYS B CA 1
ATOM 2228 C C . LYS B 1 91 ? -9.984 -7.398 8.367 1 95.31 91 LYS B C 1
ATOM 2230 O O . LYS B 1 91 ? -9.484 -8.469 8.727 1 95.31 91 LYS B O 1
ATOM 2235 N N . GLU B 1 92 ? -11.039 -7.367 7.625 1 94.44 92 GLU B N 1
ATOM 2236 C CA . GLU B 1 92 ? -11.891 -8.539 7.41 1 94.44 92 GLU B CA 1
ATOM 2237 C C . GLU B 1 92 ? -11.461 -9.305 6.16 1 94.44 92 GLU B C 1
ATOM 2239 O O . GLU B 1 92 ? -11.602 -10.523 6.102 1 94.44 92 GLU B O 1
ATOM 2244 N N . TYR B 1 93 ? -11.047 -8.578 5.168 1 93.25 93 TYR B N 1
ATOM 2245 C CA . TYR B 1 93 ? -10.727 -9.172 3.875 1 93.25 93 TYR B CA 1
ATOM 2246 C C . TYR B 1 93 ? -9.375 -8.695 3.373 1 93.25 93 TYR B C 1
ATOM 2248 O O . TYR B 1 93 ? -9.273 -8.102 2.295 1 93.25 93 TYR B O 1
ATOM 2256 N N . PRO B 1 94 ? -8.305 -8.961 4.055 1 92.19 94 PRO B N 1
ATOM 2257 C CA . PRO B 1 94 ? -6.988 -8.422 3.707 1 92.19 94 PRO B CA 1
ATOM 2258 C C . PRO B 1 94 ? -6.512 -8.875 2.328 1 92.19 94 PRO B C 1
ATOM 2260 O O . PRO B 1 94 ? -5.84 -8.117 1.625 1 92.19 94 PRO B O 1
ATOM 2263 N N . VAL B 1 95 ? -6.934 -10.023 1.855 1 90.69 95 VAL B N 1
ATOM 2264 C CA . VAL B 1 95 ? -6.504 -10.539 0.561 1 90.69 95 VAL B CA 1
ATOM 2265 C C . VAL B 1 95 ? -7.141 -9.719 -0.561 1 90.69 95 VAL B C 1
ATOM 2267 O O . VAL B 1 95 ? -6.484 -9.414 -1.56 1 90.69 95 VAL B O 1
ATOM 2270 N N . PHE B 1 96 ? -8.414 -9.328 -0.312 1 88.44 96 PHE B N 1
ATOM 2271 C CA . PHE B 1 96 ? -9.094 -8.516 -1.314 1 88.44 96 PHE B CA 1
ATOM 2272 C C . PHE B 1 96 ? -8.438 -7.145 -1.425 1 88.44 96 PHE B C 1
ATOM 2274 O O . PHE B 1 96 ? -8.367 -6.57 -2.514 1 88.44 96 PHE B O 1
ATOM 2281 N N . VAL B 1 97 ? -7.957 -6.621 -0.313 1 86.75 97 VAL B N 1
ATOM 2282 C CA . VAL B 1 97 ? -7.297 -5.32 -0.304 1 86.75 97 VAL B CA 1
ATOM 2283 C C . VAL B 1 97 ? -6.043 -5.371 -1.178 1 86.75 97 VAL B C 1
ATOM 2285 O O . VAL B 1 97 ? -5.816 -4.48 -1.998 1 86.75 97 VAL B O 1
ATOM 2288 N N . HIS B 1 98 ? -5.395 -6.375 -1.156 1 80.19 98 HIS B N 1
ATOM 2289 C CA . HIS B 1 98 ? -4.188 -6.562 -1.957 1 80.19 98 HIS B CA 1
ATOM 2290 C C . HIS B 1 98 ? -4.52 -6.633 -3.443 1 80.19 98 HIS B C 1
ATOM 2292 O O . HIS B 1 98 ? -3.816 -6.051 -4.27 1 80.19 98 HIS B O 1
ATOM 2298 N N . ASP B 1 99 ? -5.582 -7.305 -3.721 1 78.88 99 ASP B N 1
ATOM 2299 C CA . ASP B 1 99 ? -5.938 -7.551 -5.113 1 78.88 99 ASP B CA 1
ATOM 2300 C C . ASP B 1 99 ? -6.496 -6.289 -5.773 1 78.88 99 ASP 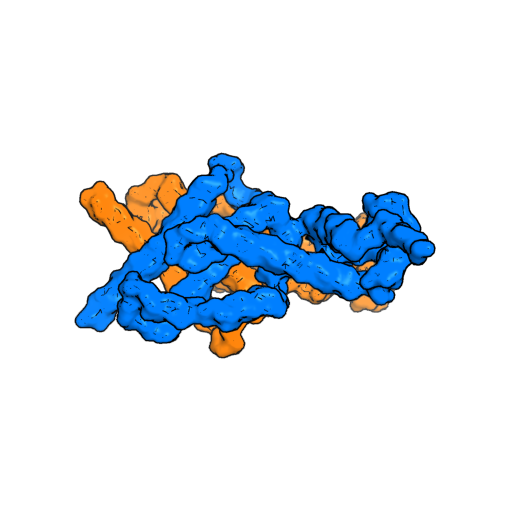B C 1
ATOM 2302 O O . ASP B 1 99 ? -6.371 -6.109 -6.984 1 78.88 99 ASP B O 1
ATOM 2306 N N . PHE B 1 100 ? -7.043 -5.344 -4.922 1 76.81 100 PHE B N 1
ATOM 2307 C CA . PHE B 1 100 ? -7.836 -4.285 -5.535 1 76.81 100 PHE B CA 1
ATOM 2308 C C . PHE B 1 100 ? -7.207 -2.922 -5.289 1 76.81 100 PHE B C 1
ATOM 2310 O O . PHE B 1 100 ? -7.266 -2.041 -6.152 1 76.81 100 PHE B O 1
ATOM 2317 N N . MET B 1 101 ? -6.75 -2.607 -4.168 1 70.62 101 MET B N 1
ATOM 2318 C CA . MET B 1 101 ? -6.367 -1.245 -3.811 1 70.62 101 MET B CA 1
ATOM 2319 C C . MET B 1 101 ? -5.094 -0.83 -4.539 1 70.62 101 MET B C 1
ATOM 2321 O O . MET B 1 101 ? -4.859 0.359 -4.762 1 70.62 101 MET B O 1
ATOM 2325 N N . MET B 1 102 ? -4.324 -1.814 -5.07 1 65.56 102 MET B N 1
ATOM 2326 C CA . MET B 1 102 ? -3.08 -1.454 -5.746 1 65.56 102 MET B CA 1
ATOM 2327 C C . MET B 1 102 ? -3.305 -1.289 -7.246 1 65.56 102 MET B C 1
ATOM 2329 O O . MET B 1 102 ? -2.373 -0.963 -7.984 1 65.56 102 MET B O 1
ATOM 2333 N N . LYS B 1 103 ? -4.457 -1.623 -7.766 1 63.94 103 LYS B N 1
ATOM 2334 C CA . LYS B 1 103 ? -4.723 -1.512 -9.195 1 63.94 103 LYS B CA 1
ATOM 2335 C C . LYS B 1 103 ? -5.816 -0.487 -9.477 1 63.94 103 LYS B C 1
ATOM 2337 O O . LYS B 1 103 ? -6.742 -0.33 -8.68 1 63.94 103 LYS B O 1
ATOM 2342 N N . PRO B 1 104 ? -5.371 0.471 -10.438 1 54.66 104 PRO B N 1
ATOM 2343 C CA . PRO B 1 104 ? -6.512 1.273 -10.891 1 54.66 104 PRO B CA 1
ATOM 2344 C C . PRO B 1 104 ? -7.758 0.431 -11.148 1 54.66 104 PRO B C 1
ATOM 2346 O O . PRO B 1 104 ? -7.672 -0.628 -11.773 1 54.66 104 PRO B O 1
ATOM 2349 N N . ASN B 1 105 ? -8.461 0.171 -10.242 1 51.56 105 ASN B N 1
ATOM 2350 C CA . ASN B 1 105 ? -9.602 -0.715 -10.469 1 51.56 105 ASN B CA 1
ATOM 2351 C C . ASN B 1 105 ? -10.836 0.06 -10.93 1 51.56 105 ASN B C 1
ATOM 2353 O O . ASN B 1 105 ? -11.031 1.211 -10.531 1 51.56 105 ASN B O 1
ATOM 2357 N N . GLU B 1 106 ? -11.211 -0.292 -12.086 1 54.56 106 GLU B N 1
ATOM 2358 C CA . GLU B 1 106 ? -12.43 0.278 -12.664 1 54.56 106 GLU B CA 1
ATOM 2359 C C . GLU B 1 106 ? -13.484 0.527 -11.594 1 54.56 106 GLU B C 1
ATOM 2361 O O . GLU B 1 106 ? -14.305 1.439 -11.719 1 54.56 106 GLU B O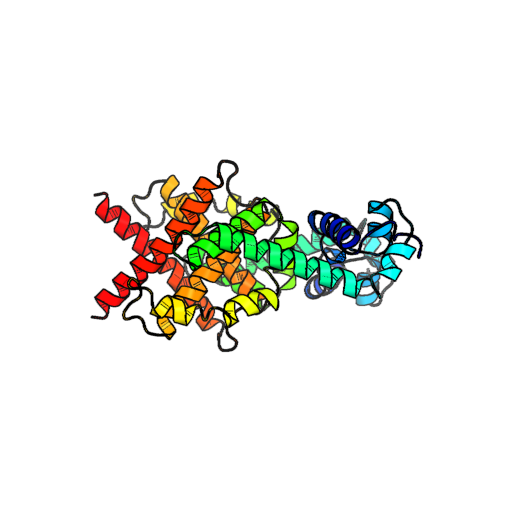 1
ATOM 2366 N N . TYR B 1 107 ? -13.445 -0.16 -10.594 1 51.84 107 TYR B N 1
ATOM 2367 C CA . TYR B 1 107 ? -14.508 -0.053 -9.602 1 51.84 107 TYR B CA 1
ATOM 2368 C C . TYR B 1 107 ? -14.328 1.185 -8.734 1 51.84 107 TYR B C 1
ATOM 2370 O O . TYR B 1 107 ? -15.297 1.868 -8.406 1 51.84 107 TYR B O 1
ATOM 2378 N N . LEU B 1 108 ? -13.078 1.389 -8.328 1 53.88 108 LEU B N 1
ATOM 2379 C CA . LEU B 1 108 ? -12.828 2.613 -7.578 1 53.88 108 LEU B CA 1
ATOM 2380 C C . LEU B 1 108 ? -12.953 3.84 -8.477 1 53.88 108 LEU B C 1
ATOM 2382 O O . LEU B 1 108 ? -13.312 4.922 -8.008 1 53.88 108 LEU B O 1
ATOM 2386 N N . GLN B 1 109 ? -12.609 3.561 -9.75 1 56.34 109 GLN B N 1
ATOM 2387 C CA . GLN B 1 109 ? -12.805 4.633 -10.719 1 56.34 109 GLN B CA 1
ATOM 2388 C C . GLN B 1 109 ? -14.266 5.082 -10.758 1 56.34 109 GLN B C 1
ATOM 2390 O O . GLN B 1 109 ? -14.547 6.273 -10.898 1 56.34 109 GLN B 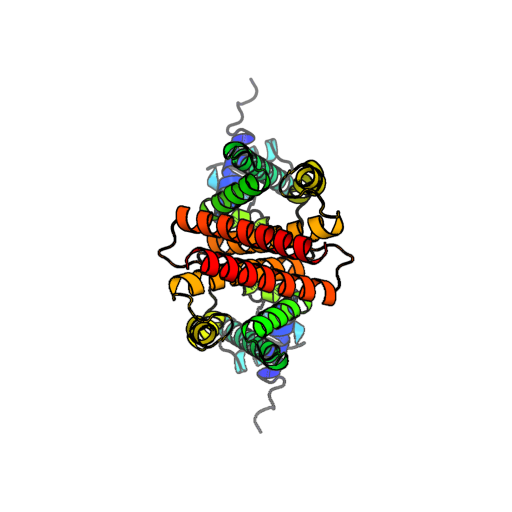O 1
ATOM 2395 N N . ASP B 1 110 ? -15.016 4.129 -10.594 1 55.91 110 ASP B N 1
ATOM 2396 C CA . ASP B 1 110 ? -16.438 4.445 -10.609 1 55.91 110 ASP B CA 1
ATOM 2397 C C . ASP B 1 110 ? -16.812 5.34 -9.43 1 55.91 110 ASP B C 1
ATOM 2399 O O . ASP B 1 110 ? -17.625 6.262 -9.578 1 55.91 110 ASP B O 1
ATOM 2403 N N . TYR B 1 111 ? -16.219 5.059 -8.32 1 56.91 111 TYR B N 1
ATOM 2404 C CA . TYR B 1 111 ? -16.5 5.922 -7.18 1 56.91 111 TYR B CA 1
ATOM 2405 C C . TYR B 1 111 ? -15.953 7.324 -7.402 1 56.91 111 TYR B C 1
ATOM 2407 O O . TYR B 1 111 ? -16.609 8.312 -7.07 1 56.91 111 TYR B O 1
ATOM 2415 N N . ASP B 1 112 ? -14.703 7.355 -7.867 1 58.94 112 ASP B N 1
ATOM 2416 C CA . ASP B 1 112 ? -14.117 8.664 -8.133 1 58.94 112 ASP B C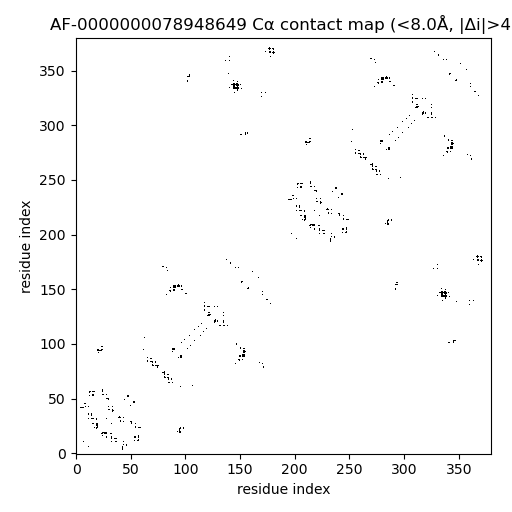A 1
ATOM 2417 C C . ASP B 1 112 ? -14.93 9.422 -9.18 1 58.94 112 ASP B C 1
ATOM 2419 O O . ASP B 1 112 ? -15.172 10.625 -9.031 1 58.94 112 ASP B O 1
ATOM 2423 N N . GLU B 1 113 ? -15.281 8.664 -10.164 1 54.56 113 GLU B N 1
ATOM 2424 C CA . GLU B 1 113 ? -16.062 9.273 -11.227 1 54.56 113 GLU B CA 1
ATOM 2425 C C . GLU B 1 113 ? -17.469 9.625 -10.742 1 54.56 113 GLU B C 1
ATOM 2427 O O . GLU B 1 113 ? -18 10.68 -11.078 1 54.56 113 GLU B O 1
ATOM 2432 N N . GLY B 1 114 ? -18.109 8.664 -10.125 1 52.72 114 GLY B N 1
ATOM 2433 C CA . GLY B 1 114 ? -19.469 8.93 -9.68 1 52.72 114 GLY B CA 1
ATOM 2434 C C . GLY B 1 114 ? -19.562 10.07 -8.688 1 52.72 114 GLY B C 1
ATOM 2435 O O . GLY B 1 114 ? -20.5 10.875 -8.734 1 52.72 114 GLY B O 1
ATOM 2436 N N . MET B 1 115 ? -18.609 10.109 -7.711 1 58.84 115 MET B N 1
ATOM 2437 C CA . MET B 1 115 ? -18.547 11.195 -6.742 1 58.84 115 MET B CA 1
ATOM 2438 C C . MET B 1 115 ? -17.422 12.172 -7.09 1 58.84 115 MET B C 1
ATOM 2440 O O . MET B 1 115 ? -16.25 11.82 -7.004 1 58.84 115 MET B O 1
ATOM 2444 N N . ASP B 1 116 ? -17.594 13.102 -7.91 1 78 116 ASP B N 1
ATOM 2445 C CA . ASP B 1 116 ? -16.531 14.086 -8.086 1 78 116 ASP B CA 1
ATOM 2446 C C . ASP B 1 116 ? -16.016 14.578 -6.742 1 78 116 ASP B C 1
ATOM 2448 O O . ASP B 1 116 ? -16.547 15.539 -6.18 1 78 116 ASP B O 1
ATOM 2452 N N . LEU B 1 117 ? -15.164 13.75 -6.062 1 81.81 117 LEU B N 1
ATOM 2453 C CA . LEU B 1 117 ? -14.656 14.039 -4.727 1 81.81 117 LEU B CA 1
ATOM 2454 C C . LEU B 1 117 ? -14.258 15.508 -4.609 1 81.81 117 LEU B C 1
ATOM 2456 O O . LEU B 1 117 ? -14.5 16.141 -3.578 1 81.81 117 LEU B O 1
ATOM 2460 N N . ILE B 1 118 ? -13.789 16.078 -5.645 1 86.62 118 ILE B N 1
ATOM 2461 C CA . ILE B 1 118 ? -13.406 17.484 -5.625 1 86.62 118 ILE B CA 1
ATOM 2462 C C . ILE B 1 118 ? -14.648 18.359 -5.5 1 86.62 118 ILE B C 1
ATOM 2464 O O . ILE B 1 118 ? -14.656 19.344 -4.762 1 86.62 118 ILE B O 1
ATOM 2468 N N . GLN B 1 119 ? -15.633 17.922 -6.266 1 87.12 119 GLN B N 1
ATOM 2469 C CA . GLN B 1 119 ? -16.891 18.672 -6.184 1 87.12 119 GLN B CA 1
ATOM 2470 C C . GLN B 1 119 ? -17.484 18.594 -4.785 1 87.12 119 GLN B C 1
ATOM 2472 O O . GLN B 1 119 ? -18.016 19.578 -4.273 1 87.12 119 GLN B O 1
ATOM 2477 N N . LEU B 1 120 ? -17.391 17.438 -4.215 1 85.88 120 LEU B N 1
ATOM 2478 C CA . LEU B 1 120 ? -17.891 17.266 -2.852 1 85.88 120 LEU B CA 1
ATOM 2479 C C . LEU B 1 120 ? -17.078 18.125 -1.874 1 85.88 120 LEU B C 1
ATOM 2481 O O . LEU B 1 120 ? -17.656 18.734 -0.968 1 85.88 120 LEU B O 1
ATOM 2485 N N . MET B 1 121 ? -15.805 18.188 -2.074 1 88.69 121 MET B N 1
ATOM 2486 C CA . MET B 1 121 ? -14.922 18.953 -1.204 1 88.69 121 MET B CA 1
ATOM 2487 C C . MET B 1 121 ? -15.227 20.453 -1.317 1 88.69 121 MET B C 1
ATOM 2489 O O . MET B 1 121 ? -15.141 21.188 -0.329 1 88.69 121 MET B O 1
ATOM 2493 N N . LYS B 1 122 ? -15.594 20.859 -2.461 1 89.12 122 LYS B N 1
ATOM 2494 C CA . LYS B 1 122 ? -15.93 22.266 -2.684 1 89.12 122 LYS B CA 1
ATOM 2495 C C . LYS B 1 122 ? -17.172 22.672 -1.887 1 89.12 122 LYS B C 1
ATOM 2497 O O . LYS B 1 122 ? -17.344 23.844 -1.545 1 89.12 122 LYS B O 1
ATOM 2502 N N . GLN B 1 123 ? -17.953 21.688 -1.606 1 87.88 123 GLN B N 1
ATOM 2503 C CA . GLN B 1 123 ? -19.188 21.953 -0.885 1 87.88 123 GLN B CA 1
ATOM 2504 C C . GLN B 1 123 ? -18.969 21.906 0.625 1 87.88 123 GLN B C 1
ATOM 2506 O O . GLN B 1 123 ? -19.859 22.281 1.398 1 87.88 123 GLN B O 1
ATOM 2511 N N . ASP B 1 124 ? -17.906 21.484 1.031 1 86.88 124 ASP B N 1
ATOM 2512 C CA . ASP B 1 124 ? -17.578 21.406 2.453 1 86.88 124 ASP B CA 1
ATOM 2513 C C . ASP B 1 124 ? -17.219 22.781 3.008 1 86.88 124 ASP B C 1
ATOM 2515 O O . ASP B 1 124 ? -16.25 23.406 2.57 1 86.88 124 ASP B O 1
ATOM 2519 N N . PRO B 1 125 ? -17.984 23.188 3.996 1 86.69 125 PRO B N 1
ATOM 2520 C CA . PRO B 1 125 ? -17.734 24.531 4.551 1 86.69 125 PRO B CA 1
ATOM 2521 C C . PRO B 1 125 ? -16.328 24.672 5.117 1 86.69 125 PRO B C 1
ATOM 2523 O O . PRO B 1 125 ? -15.75 25.766 5.094 1 86.69 125 PRO B O 1
ATOM 2526 N N . GLU B 1 126 ? -15.727 23.641 5.605 1 83.88 126 GLU B N 1
ATOM 2527 C CA . GLU B 1 126 ? -14.391 23.688 6.188 1 83.88 126 GLU B CA 1
ATOM 2528 C C . GLU B 1 126 ? -13.32 23.875 5.109 1 83.88 126 GLU B C 1
ATOM 2530 O O . GLU B 1 126 ? -12.18 24.219 5.414 1 83.88 126 GLU B O 1
ATOM 2535 N N . LEU B 1 127 ? -13.742 23.734 3.908 1 88.31 127 LEU B N 1
ATOM 2536 C CA . LEU B 1 127 ? -12.781 23.812 2.814 1 88.31 127 LEU B CA 1
ATOM 2537 C C . LEU B 1 127 ? -13.109 24.984 1.898 1 88.31 127 LEU B C 1
ATOM 2539 O O . LEU B 1 127 ? -12.656 25.031 0.751 1 88.31 127 LEU B O 1
ATOM 2543 N N . GLU B 1 128 ? -13.898 25.797 2.443 1 87.69 128 GLU B N 1
ATOM 2544 C CA . GLU B 1 128 ? -14.25 27 1.673 1 87.69 128 GLU B CA 1
ATOM 2545 C C . GLU B 1 128 ? -13.023 27.859 1.399 1 87.69 128 GLU B C 1
ATOM 2547 O O . GLU B 1 128 ? -12.18 28.047 2.279 1 87.69 128 GLU B O 1
ATOM 2552 N N . GLY B 1 129 ? -12.906 28.375 0.117 1 87 129 GLY B N 1
ATOM 2553 C CA . GLY B 1 129 ? -11.844 29.312 -0.214 1 87 129 GLY B CA 1
ATOM 2554 C C . GLY B 1 129 ? -10.633 28.641 -0.835 1 87 129 GLY B C 1
ATOM 2555 O O . GLY B 1 129 ? -9.703 29.328 -1.28 1 87 129 GLY B O 1
ATOM 2556 N N . PHE B 1 130 ? -10.602 27.422 -0.801 1 90.88 130 PHE B N 1
ATOM 2557 C CA . PHE B 1 130 ? -9.484 26.719 -1.42 1 90.88 130 PHE B CA 1
ATOM 2558 C C . PHE B 1 130 ? -9.68 26.609 -2.928 1 90.88 130 PHE B C 1
ATOM 2560 O O . PHE B 1 130 ? -10.805 26.391 -3.396 1 90.88 130 PHE B O 1
ATOM 2567 N N . SER B 1 131 ? -8.594 26.797 -3.594 1 91.69 131 SER B N 1
ATOM 2568 C CA . SER B 1 131 ? -8.625 26.609 -5.039 1 91.69 131 SER B CA 1
ATOM 2569 C C . SER B 1 131 ? -8.75 25.125 -5.387 1 91.69 131 SER B C 1
ATOM 2571 O O . SER B 1 131 ? -8.562 24.266 -4.531 1 91.69 131 SER B O 1
ATOM 2573 N N . GLU B 1 132 ? -9.117 24.828 -6.605 1 90.94 132 GLU B N 1
ATOM 2574 C CA . GLU B 1 132 ? -9.219 23.438 -7.059 1 90.94 132 GLU B CA 1
ATOM 2575 C C . GLU B 1 132 ? -7.879 22.719 -6.922 1 90.94 132 GLU B C 1
ATOM 2577 O O . GLU B 1 132 ? -7.832 21.547 -6.547 1 90.94 132 GLU B O 1
ATOM 2582 N N . ASP B 1 133 ? -6.805 23.422 -7.195 1 90.88 133 ASP B N 1
ATOM 2583 C CA . ASP B 1 133 ? -5.473 22.844 -7.066 1 90.88 133 ASP B CA 1
ATOM 2584 C C . ASP B 1 133 ? -5.156 22.516 -5.609 1 90.88 133 ASP B C 1
ATOM 2586 O O . ASP B 1 133 ? -4.547 21.484 -5.324 1 90.88 133 ASP B O 1
ATOM 2590 N N . GLU B 1 134 ? -5.535 23.391 -4.766 1 91.5 134 GLU B N 1
ATOM 2591 C CA . GLU B 1 134 ? -5.328 23.156 -3.34 1 91.5 134 GLU B CA 1
ATOM 2592 C C . GLU B 1 134 ? -6.152 21.953 -2.854 1 91.5 134 GLU B C 1
ATOM 2594 O O . GLU B 1 134 ? -5.664 21.141 -2.068 1 91.5 134 GLU B O 1
ATOM 2599 N N . LEU B 1 135 ? -7.379 21.891 -3.34 1 92.44 135 LEU B N 1
ATOM 2600 C CA . LEU B 1 135 ? -8.242 20.781 -2.971 1 92.44 135 LEU B CA 1
ATOM 2601 C C . LEU B 1 135 ? -7.684 19.453 -3.496 1 92.44 135 LEU B C 1
ATOM 2603 O O . LEU B 1 135 ? -7.734 18.438 -2.807 1 92.44 135 LEU B O 1
ATOM 2607 N N . MET B 1 136 ? -7.164 19.516 -4.676 1 91.5 136 MET B N 1
ATOM 2608 C CA . MET B 1 136 ? -6.543 18.312 -5.25 1 91.5 136 MET B CA 1
ATOM 2609 C C . MET B 1 136 ? -5.359 17.859 -4.406 1 91.5 136 MET B C 1
ATOM 2611 O O . MET B 1 136 ? -5.184 16.672 -4.168 1 91.5 136 MET B O 1
ATOM 2615 N N . THR B 1 137 ? -4.586 18.797 -3.98 1 93.38 137 THR B N 1
ATOM 2616 C CA . THR B 1 137 ? -3.439 18.484 -3.137 1 93.38 137 THR B CA 1
ATOM 2617 C C . THR B 1 137 ? -3.893 17.828 -1.836 1 93.38 137 THR B C 1
ATOM 2619 O O . THR B 1 137 ? -3.32 16.812 -1.412 1 93.38 137 THR B O 1
ATOM 2622 N N . ILE B 1 138 ? -4.891 18.391 -1.243 1 93.31 138 ILE B N 1
ATOM 2623 C CA . ILE B 1 138 ? -5.449 17.828 -0.02 1 93.31 138 ILE B CA 1
ATOM 2624 C C . ILE B 1 138 ? -5.953 16.406 -0.287 1 93.31 138 ILE B C 1
ATOM 2626 O O . ILE B 1 138 ? -5.672 15.484 0.482 1 93.31 138 ILE B O 1
ATOM 2630 N N . LEU B 1 139 ? -6.637 16.234 -1.379 1 92.12 139 LEU B N 1
ATOM 2631 C CA . LEU B 1 139 ? -7.188 14.938 -1.754 1 92.12 139 LEU B CA 1
ATOM 2632 C C . LEU B 1 139 ? -6.082 13.906 -1.92 1 92.12 139 LEU B C 1
ATOM 2634 O O . LEU B 1 139 ? -6.188 12.789 -1.407 1 92.12 139 LEU B O 1
ATOM 2638 N N . LEU B 1 140 ? -5.027 14.25 -2.604 1 93.75 140 LEU B N 1
ATOM 2639 C CA . LEU B 1 140 ? -3.932 13.328 -2.865 1 93.75 140 LEU B CA 1
ATOM 2640 C C . LEU B 1 140 ? -3.227 12.938 -1.569 1 93.75 140 LEU B C 1
ATOM 2642 O O . LEU B 1 140 ? -2.844 11.781 -1.389 1 93.75 140 LEU B O 1
ATOM 2646 N N . LYS B 1 141 ? -3.037 13.883 -0.685 1 95.88 141 LYS B N 1
ATOM 2647 C CA . LYS B 1 141 ? -2.457 13.586 0.623 1 95.88 141 LYS B CA 1
ATOM 2648 C C . LYS B 1 141 ? -3.307 12.57 1.384 1 95.88 141 LYS B C 1
ATOM 2650 O O . LYS B 1 141 ? -2.785 11.578 1.893 1 95.88 141 LYS B O 1
ATOM 2655 N N . MET B 1 142 ? -4.594 12.82 1.394 1 93.94 142 MET B N 1
ATOM 2656 C CA . MET B 1 142 ? -5.512 11.953 2.127 1 93.94 142 MET B CA 1
ATOM 2657 C C . MET B 1 142 ? -5.562 10.562 1.501 1 93.94 142 MET B C 1
ATOM 2659 O O . MET B 1 142 ? -5.582 9.562 2.213 1 93.94 142 MET B O 1
ATOM 2663 N N . ARG B 1 143 ? -5.586 10.562 0.232 1 92.19 143 ARG B N 1
ATOM 2664 C CA . ARG B 1 143 ? -5.617 9.289 -0.48 1 92.19 143 ARG B CA 1
ATOM 2665 C C . ARG B 1 143 ? -4.367 8.469 -0.193 1 92.19 143 ARG B C 1
ATOM 2667 O O . ARG B 1 143 ? -4.453 7.27 0.085 1 92.19 143 ARG B O 1
ATOM 2674 N N . ALA B 1 144 ? -3.227 9.086 -0.299 1 94.12 144 ALA B N 1
ATOM 2675 C CA . ALA B 1 144 ? -1.967 8.391 -0.03 1 94.12 144 ALA B CA 1
ATOM 2676 C C . ALA B 1 144 ? -1.937 7.84 1.392 1 94.12 144 ALA B C 1
ATOM 2678 O O . ALA B 1 144 ? -1.598 6.672 1.604 1 94.12 144 ALA B O 1
ATOM 2679 N N . PHE B 1 145 ? -2.311 8.695 2.281 1 96.44 145 PHE B N 1
ATOM 2680 C CA . PHE B 1 145 ? -2.312 8.266 3.676 1 96.44 145 PHE B CA 1
ATOM 2681 C C . PHE B 1 145 ? -3.277 7.109 3.883 1 96.44 145 PHE B C 1
ATOM 2683 O O . PHE B 1 145 ? -2.936 6.117 4.531 1 96.44 145 PHE B O 1
ATOM 2690 N N . GLN B 1 146 ? -4.445 7.25 3.385 1 94.19 146 GLN B N 1
ATOM 2691 C CA . GLN B 1 146 ? -5.461 6.223 3.574 1 94.19 146 GLN B CA 1
ATOM 2692 C C . GLN B 1 146 ? -5.023 4.895 2.969 1 94.19 146 GLN B C 1
ATOM 2694 O O . GLN B 1 146 ? -5.246 3.832 3.557 1 94.19 146 GLN B O 1
ATOM 2699 N N . LEU B 1 147 ? -4.492 4.98 1.839 1 91.94 147 LEU B N 1
ATOM 2700 C CA . LEU B 1 147 ? -3.982 3.771 1.201 1 91.94 147 LEU B CA 1
ATOM 2701 C C . LEU B 1 147 ? -2.92 3.107 2.07 1 91.94 147 LEU B C 1
ATOM 2703 O O . LEU B 1 147 ? -2.98 1.9 2.316 1 91.94 147 LEU B O 1
ATOM 2707 N N . GLY B 1 148 ? -1.972 3.871 2.523 1 93.56 148 GLY B N 1
ATOM 2708 C CA . GLY B 1 148 ? -0.924 3.326 3.371 1 93.56 148 GLY B CA 1
ATOM 2709 C C . GLY B 1 148 ? -1.451 2.736 4.664 1 93.56 148 GLY B C 1
ATOM 2710 O O . GLY B 1 148 ? -1.039 1.647 5.07 1 93.56 148 GLY B O 1
ATOM 2711 N N . LEU B 1 149 ? -2.328 3.459 5.297 1 95.38 149 LEU B N 1
ATOM 2712 C CA . LEU B 1 149 ? -2.9 2.982 6.551 1 95.38 149 LEU B CA 1
ATOM 2713 C C . LEU B 1 149 ? -3.664 1.68 6.336 1 95.38 149 LEU B C 1
ATOM 2715 O O . LEU B 1 149 ? -3.527 0.74 7.125 1 95.38 149 LEU B O 1
ATOM 2719 N N . THR B 1 150 ? -4.414 1.639 5.305 1 93.81 150 THR B N 1
ATOM 2720 C CA . THR B 1 150 ? -5.168 0.434 4.969 1 93.81 150 THR B CA 1
ATOM 2721 C C . THR B 1 150 ? -4.227 -0.744 4.738 1 93.81 150 THR B C 1
ATOM 2723 O O . THR B 1 150 ? -4.48 -1.853 5.215 1 93.81 150 THR B O 1
ATOM 2726 N N . MET B 1 151 ? -3.199 -0.515 4.082 1 91.19 151 MET B N 1
ATOM 2727 C CA . MET B 1 151 ? -2.223 -1.568 3.812 1 91.19 151 MET B CA 1
ATOM 2728 C C . MET B 1 151 ? -1.552 -2.031 5.102 1 91.19 151 MET B C 1
ATOM 2730 O O . MET B 1 151 ? -1.29 -3.221 5.277 1 91.19 151 MET B O 1
ATOM 2734 N N . MET B 1 152 ? -1.212 -1.062 5.938 1 91.56 152 MET B N 1
ATOM 2735 C CA . MET B 1 152 ? -0.59 -1.429 7.203 1 91.56 152 MET B CA 1
ATOM 2736 C C . MET B 1 152 ? -1.521 -2.307 8.031 1 91.56 152 MET B C 1
ATOM 2738 O O . MET B 1 152 ? -1.071 -3.246 8.695 1 91.56 152 MET B O 1
ATOM 2742 N N . VAL B 1 153 ? -2.809 -2.014 7.988 1 93.38 153 VAL B N 1
ATOM 2743 C CA . VAL B 1 153 ? -3.787 -2.832 8.695 1 93.38 153 VAL B CA 1
ATOM 2744 C C . VAL B 1 153 ? -3.865 -4.215 8.055 1 93.38 153 VAL B C 1
ATOM 2746 O O . VAL B 1 153 ? -3.793 -5.234 8.75 1 93.38 153 VAL B O 1
ATOM 2749 N N . ALA B 1 154 ? -3.967 -4.246 6.77 1 90.69 154 ALA B N 1
ATOM 2750 C CA . ALA B 1 154 ? -4.137 -5.5 6.043 1 90.69 154 ALA B CA 1
ATOM 2751 C C . ALA B 1 154 ? -2.941 -6.422 6.25 1 90.69 154 ALA B C 1
ATOM 2753 O O . ALA B 1 154 ? -3.082 -7.648 6.219 1 90.69 154 ALA B O 1
ATOM 2754 N N . ASN B 1 155 ? -1.797 -5.84 6.531 1 88 155 ASN B N 1
ATOM 2755 C CA . ASN B 1 155 ? -0.573 -6.629 6.617 1 88 155 ASN B CA 1
ATOM 2756 C C . ASN B 1 155 ? -0.045 -6.695 8.047 1 88 155 ASN B C 1
ATOM 2758 O O . ASN B 1 155 ? 1.1 -7.09 8.273 1 88 155 ASN B O 1
ATOM 2762 N N . ASP B 1 156 ? -0.751 -6.215 8.984 1 88.5 156 ASP B N 1
ATOM 2763 C CA . ASP B 1 156 ? -0.416 -6.266 10.406 1 88.5 156 ASP B CA 1
ATOM 2764 C C . ASP B 1 156 ? 0.907 -5.559 10.688 1 88.5 156 ASP B C 1
ATOM 2766 O O . ASP B 1 156 ? 1.783 -6.105 11.359 1 88.5 156 ASP B O 1
ATOM 2770 N N . LEU B 1 157 ? 1.02 -4.355 10.125 1 87.44 157 LEU B N 1
ATOM 2771 C CA . LEU B 1 157 ? 2.262 -3.6 10.258 1 87.44 157 LEU B CA 1
ATOM 2772 C C . LEU B 1 157 ? 2.148 -2.562 11.375 1 87.44 157 LEU B C 1
ATOM 2774 O O . LEU B 1 157 ? 3.111 -1.846 11.656 1 87.44 157 LEU B O 1
ATOM 2778 N N . LEU B 1 158 ? 1.021 -2.416 11.992 1 90.81 158 LEU B N 1
ATOM 2779 C CA . LEU B 1 158 ? 0.829 -1.505 13.109 1 90.81 158 LEU B CA 1
ATOM 2780 C C . LEU B 1 158 ? 1.217 -2.172 14.43 1 90.81 158 LEU B C 1
ATOM 2782 O O . LEU B 1 158 ? 1.316 -3.4 14.5 1 90.81 158 LEU B O 1
ATOM 2786 N N . PRO B 1 159 ? 1.479 -1.343 15.469 1 88.88 159 PRO B N 1
ATOM 2787 C CA . PRO B 1 159 ? 1.786 -1.95 16.766 1 88.88 159 PRO B CA 1
ATOM 2788 C C . PRO B 1 159 ? 0.715 -2.936 17.234 1 88.88 159 PRO B C 1
ATOM 2790 O O . PRO B 1 159 ? -0.475 -2.719 16.984 1 88.88 159 PRO B O 1
ATOM 2793 N N . GLU B 1 160 ? 1.107 -3.973 17.969 1 89.06 160 GLU B N 1
ATOM 2794 C CA . GLU B 1 160 ? 0.234 -5.078 18.344 1 89.06 160 GLU B CA 1
ATOM 2795 C C . GLU B 1 160 ? -0.9 -4.602 19.25 1 89.06 160 GLU B C 1
ATOM 2797 O O . GLU B 1 160 ? -1.982 -5.191 19.266 1 89.06 160 GLU B O 1
ATOM 2802 N N . ASP B 1 161 ? -0.596 -3.531 19.969 1 91.5 161 ASP B N 1
ATOM 2803 C CA . ASP B 1 161 ? -1.583 -3.082 20.938 1 91.5 161 ASP B CA 1
ATOM 2804 C C . ASP B 1 161 ? -2.578 -2.111 20.312 1 91.5 161 ASP B C 1
ATOM 2806 O O . ASP B 1 161 ? -3.502 -1.638 20.969 1 91.5 161 ASP B O 1
ATOM 2810 N N . PHE B 1 162 ? -2.461 -1.895 19 1 92.25 162 PHE B N 1
ATOM 2811 C CA . PHE B 1 162 ? -3.396 -0.996 18.344 1 92.25 162 PHE B CA 1
ATOM 2812 C C . PHE B 1 162 ? -4.73 -1.691 18.094 1 92.25 162 PHE B C 1
ATOM 2814 O O . PHE B 1 162 ? -4.781 -2.719 17.406 1 92.25 162 PHE B O 1
ATOM 2821 N N . THR B 1 163 ? -5.801 -1.137 18.641 1 95.25 163 THR B N 1
ATOM 2822 C CA . THR B 1 163 ? -7.164 -1.559 18.344 1 95.25 163 THR B CA 1
ATOM 2823 C C . THR B 1 163 ? -7.723 -0.804 17.141 1 95.25 163 THR B C 1
ATOM 2825 O O . THR B 1 163 ? -7.098 0.143 16.656 1 95.25 163 THR B O 1
ATOM 2828 N N . MET B 1 164 ? -8.867 -1.283 16.656 1 95.62 164 MET B N 1
ATOM 2829 C CA . MET B 1 164 ? -9.523 -0.566 15.555 1 95.62 164 MET B CA 1
ATOM 2830 C C . MET B 1 164 ? -9.844 0.869 15.961 1 95.62 164 MET B C 1
ATOM 2832 O O . MET B 1 164 ? -9.773 1.782 15.141 1 95.62 164 MET B O 1
ATOM 2836 N N . GLU B 1 165 ? -10.133 1.015 17.203 1 96.44 165 GLU B N 1
ATOM 2837 C CA . GLU B 1 165 ? -10.406 2.357 17.703 1 96.44 165 GLU B CA 1
ATOM 2838 C C . GLU B 1 165 ? -9.172 3.25 17.594 1 96.44 165 GLU B C 1
ATOM 2840 O O . GLU B 1 165 ? -9.273 4.402 17.156 1 96.44 165 GLU B O 1
ATOM 2845 N N . ASN B 1 166 ? -8.016 2.744 17.969 1 96.88 166 ASN B N 1
ATOM 2846 C CA . ASN B 1 166 ? -6.758 3.479 17.828 1 96.88 166 ASN B CA 1
ATOM 2847 C C . ASN B 1 166 ? -6.469 3.828 16.375 1 96.88 166 ASN B C 1
ATOM 2849 O O . ASN B 1 166 ? -5.992 4.926 16.078 1 96.88 166 ASN B O 1
ATOM 2853 N N . ILE B 1 167 ? -6.789 2.938 15.539 1 97.88 167 ILE B N 1
ATOM 2854 C CA . ILE B 1 167 ? -6.508 3.107 14.117 1 97.88 167 ILE B CA 1
ATOM 2855 C C . ILE B 1 167 ? -7.406 4.199 13.539 1 97.88 167 ILE B C 1
ATOM 2857 O O . ILE B 1 167 ? -6.941 5.059 12.781 1 97.88 167 ILE B O 1
ATOM 2861 N N . ILE B 1 168 ? -8.656 4.152 13.953 1 97.31 168 ILE B N 1
ATOM 2862 C CA . ILE B 1 168 ? -9.609 5.168 13.508 1 97.31 168 ILE B CA 1
ATOM 2863 C C . ILE B 1 168 ? -9.188 6.535 14.039 1 97.31 168 ILE B C 1
ATOM 2865 O O . ILE B 1 168 ? -9.258 7.539 13.32 1 97.31 168 ILE B O 1
ATOM 2869 N N . LYS B 1 169 ? -8.727 6.566 15.258 1 96.88 169 LYS B N 1
ATOM 2870 C CA . LYS B 1 169 ? -8.234 7.812 15.836 1 96.88 169 LYS B CA 1
ATOM 2871 C C . LYS B 1 169 ? -7.043 8.352 15.047 1 96.88 169 LYS B C 1
ATOM 2873 O O . LYS B 1 169 ? -6.91 9.562 14.852 1 96.88 169 LYS B O 1
ATOM 2878 N N . LEU B 1 170 ? -6.188 7.465 14.633 1 97 170 LEU B N 1
ATOM 2879 C CA . LEU B 1 170 ? -5.043 7.848 13.812 1 97 170 LEU B CA 1
ATOM 2880 C C . LEU B 1 170 ? -5.5 8.453 12.492 1 97 170 LEU B C 1
ATOM 2882 O O . LEU B 1 170 ? -4.992 9.492 12.07 1 97 170 LEU B O 1
ATOM 2886 N N . GLN B 1 171 ? -6.445 7.801 11.844 1 97.44 171 GLN B N 1
ATOM 2887 C CA . GLN B 1 171 ? -7.035 8.289 10.602 1 97.44 171 GLN B CA 1
ATOM 2888 C C . GLN B 1 171 ? -7.617 9.695 10.781 1 97.44 171 GLN B C 1
ATOM 2890 O O . GLN B 1 171 ? -7.312 10.602 10.008 1 97.44 171 GLN B O 1
ATOM 2895 N N . ASP B 1 172 ? -8.398 9.883 11.828 1 96.5 172 ASP B N 1
ATOM 2896 C CA . ASP B 1 172 ? -9.055 11.164 12.086 1 96.5 172 ASP B CA 1
ATOM 2897 C C . ASP B 1 172 ? -8.031 12.242 12.43 1 96.5 172 ASP B C 1
ATOM 2899 O O . ASP B 1 172 ? -8.188 13.398 12.031 1 96.5 172 ASP B O 1
ATOM 2903 N N . SER B 1 173 ? -7.062 11.773 13.156 1 95.69 173 SER B N 1
ATOM 2904 C CA . SER B 1 173 ? -6.031 12.711 13.586 1 95.69 173 SER B CA 1
ATOM 2905 C C . SER B 1 173 ? -5.258 13.266 12.391 1 95.69 173 SER B C 1
ATOM 2907 O O . SER B 1 173 ? -4.93 14.453 12.352 1 95.69 173 SER B O 1
ATOM 2909 N N . LEU B 1 174 ? -4.93 12.414 11.414 1 96 174 LEU B N 1
ATOM 2910 C CA . LEU B 1 174 ? -4.219 12.906 10.242 1 96 174 LEU B CA 1
ATOM 2911 C C . LEU B 1 174 ? -5.105 13.828 9.414 1 96 174 LEU B C 1
ATOM 2913 O O . LEU B 1 174 ? -4.637 14.836 8.875 1 96 174 LEU B O 1
ATOM 2917 N N . ALA B 1 175 ? -6.352 13.477 9.25 1 93.81 175 ALA B N 1
ATOM 2918 C CA . ALA B 1 175 ? -7.277 14.352 8.539 1 93.81 175 ALA B CA 1
ATOM 2919 C C . ALA B 1 175 ? -7.305 15.742 9.164 1 93.81 175 ALA B C 1
ATOM 2921 O O . ALA B 1 175 ? -7.258 16.75 8.453 1 93.81 175 ALA B O 1
ATOM 2922 N N . GLU B 1 176 ? -7.336 15.773 10.438 1 93.25 176 GLU B N 1
ATOM 2923 C CA . GLU B 1 176 ? -7.328 17.047 11.156 1 93.25 176 GLU B CA 1
ATOM 2924 C C . GLU B 1 176 ? -6.023 17.797 10.93 1 93.25 176 GLU B C 1
ATOM 2926 O O . GLU B 1 176 ? -6.027 19.031 10.805 1 93.25 176 GLU B O 1
ATOM 2931 N N . ASP B 1 177 ? -4.922 17.062 10.938 1 94.94 177 ASP B N 1
ATOM 2932 C CA . ASP B 1 177 ? -3.625 17.703 10.703 1 94.94 177 ASP B CA 1
ATOM 2933 C C . ASP B 1 177 ? -3.596 18.406 9.359 1 94.94 177 ASP B C 1
ATOM 2935 O O . ASP B 1 177 ? -3.164 19.562 9.266 1 94.94 177 ASP B O 1
ATOM 2939 N N . VAL B 1 178 ? -4.07 17.734 8.336 1 94.12 178 VAL B N 1
ATOM 2940 C CA . VAL B 1 178 ? -4.039 18.266 6.977 1 94.12 178 VAL B CA 1
ATOM 2941 C C . VAL B 1 178 ? -4.934 19.484 6.883 1 94.12 178 VAL B C 1
ATOM 2943 O O . VAL B 1 178 ? -4.535 20.516 6.32 1 94.12 178 VAL B O 1
ATOM 2946 N N . LEU B 1 179 ? -6.082 19.422 7.48 1 90.12 179 LEU B N 1
ATOM 2947 C CA . LEU B 1 179 ? -7.027 20.531 7.422 1 90.12 179 LEU B CA 1
ATOM 2948 C C . LEU B 1 179 ? -6.52 21.719 8.227 1 90.12 179 LEU B C 1
ATOM 2950 O O . LEU B 1 179 ? -6.652 22.875 7.789 1 90.12 179 LEU B O 1
ATOM 2954 N N . THR B 1 180 ? -5.988 21.469 9.414 1 89.38 180 THR B N 1
ATOM 2955 C CA . THR B 1 180 ? -5.422 22.531 10.242 1 89.38 180 THR B CA 1
ATOM 2956 C C . THR B 1 180 ? -4.285 23.234 9.516 1 89.38 180 THR B C 1
ATOM 2958 O O . THR B 1 180 ? -4.242 24.469 9.469 1 89.38 180 THR B O 1
ATOM 2961 N N . ALA B 1 181 ? -3.422 22.484 8.93 1 88.62 181 ALA B N 1
ATOM 2962 C CA . ALA B 1 181 ? -2.291 23.062 8.211 1 88.62 181 ALA B CA 1
ATOM 2963 C C . ALA B 1 181 ? -2.764 23.875 7.004 1 88.62 181 ALA B C 1
ATOM 2965 O O . ALA B 1 181 ? -2.213 24.938 6.707 1 88.62 181 ALA B O 1
ATOM 2966 N N . ALA B 1 182 ? -3.762 23.359 6.324 1 85.12 182 ALA B N 1
ATOM 2967 C CA . ALA B 1 182 ? -4.316 24.078 5.176 1 85.12 182 ALA B CA 1
ATOM 2968 C C . ALA B 1 182 ? -4.895 25.422 5.59 1 85.12 182 ALA B C 1
ATOM 2970 O O . ALA B 1 182 ? -4.723 26.422 4.887 1 85.12 182 ALA B O 1
ATOM 2971 N N . ARG B 1 183 ? -5.5 25.438 6.676 1 83.06 183 ARG B N 1
ATOM 2972 C CA . ARG B 1 183 ? -6.102 26.672 7.18 1 83.06 183 ARG B CA 1
ATOM 2973 C C . ARG B 1 183 ? -5.031 27.672 7.594 1 83.06 183 ARG B C 1
ATOM 2975 O O . ARG B 1 183 ? -5.156 28.859 7.32 1 83.06 183 ARG B O 1
ATOM 2982 N N . VAL B 1 184 ? -4.051 27.219 8.266 1 82 184 VAL B N 1
ATOM 2983 C CA . VAL B 1 184 ? -2.951 28.078 8.703 1 82 184 VAL B CA 1
ATOM 2984 C C . VAL B 1 184 ? -2.273 28.703 7.484 1 82 184 VAL B C 1
ATOM 2986 O O . VAL B 1 184 ? -1.948 29.891 7.496 1 82 184 VAL B O 1
ATOM 2989 N N . ARG B 1 185 ? -2.074 27.906 6.43 1 81.25 185 ARG B N 1
ATOM 2990 C CA . ARG B 1 185 ? -1.452 28.422 5.211 1 81.25 185 ARG B CA 1
ATOM 2991 C C . ARG B 1 185 ? -2.334 29.469 4.543 1 81.25 185 ARG B C 1
ATOM 2993 O O . ARG B 1 185 ? -1.831 30.453 4.012 1 81.25 185 ARG B O 1
ATOM 3000 N N . LYS B 1 186 ? -3.57 29.234 4.582 1 79.19 186 LYS B N 1
ATOM 3001 C CA . LYS B 1 186 ? -4.512 30.188 3.982 1 79.19 186 LYS B CA 1
ATOM 3002 C C . LYS B 1 186 ? -4.539 31.5 4.758 1 79.19 186 LYS B C 1
ATOM 3004 O O . LYS B 1 186 ? -4.66 32.562 4.164 1 79.19 186 LYS B O 1
ATOM 3009 N N . GLU B 1 187 ? -4.492 31.375 6.043 1 76 187 GLU B N 1
ATOM 3010 C CA . GLU B 1 187 ? -4.492 32.562 6.883 1 76 187 GLU B CA 1
ATOM 3011 C C . GLU B 1 187 ? -3.221 33.406 6.676 1 76 187 GLU B C 1
ATOM 3013 O O . GLU B 1 187 ? -3.238 34.625 6.805 1 76 187 GLU B O 1
ATOM 3018 N N . LYS B 1 188 ? -2.113 32.75 6.371 1 74.38 188 LYS B N 1
ATOM 3019 C CA . LYS B 1 188 ? -0.855 33.438 6.141 1 74.38 188 LYS B CA 1
ATOM 3020 C C . LYS B 1 188 ? -0.85 34.125 4.777 1 74.38 188 LYS B C 1
ATOM 3022 O O . LYS B 1 188 ? -0.188 35.156 4.594 1 74.38 188 LYS B O 1
ATOM 3027 N N . ASP B 1 189 ? -1.518 33.531 3.863 1 67.25 189 ASP B N 1
ATOM 3028 C CA . ASP B 1 189 ? -1.587 34.094 2.521 1 67.25 189 ASP B CA 1
ATOM 3029 C C . ASP B 1 189 ? -2.545 35.281 2.479 1 67.25 189 ASP B C 1
ATOM 3031 O O . ASP B 1 189 ? 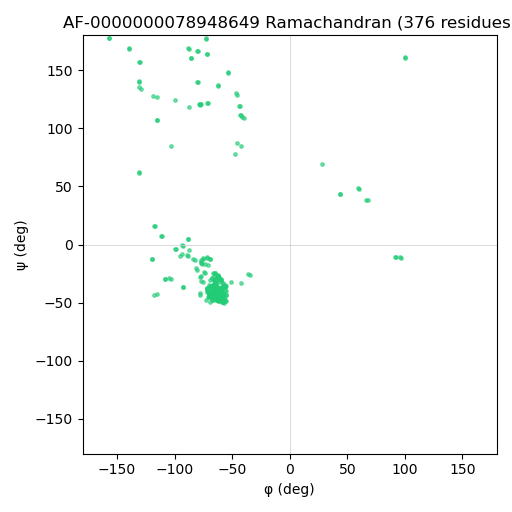-2.52 36.094 1.535 1 67.25 189 ASP B O 1
ATOM 3035 N N . LEU B 1 190 ? -3.4 35.438 3.447 1 55.12 190 LEU B N 1
ATOM 3036 C CA . LEU B 1 190 ? -4.273 36.594 3.549 1 55.12 190 LEU B CA 1
ATOM 3037 C C . LEU B 1 190 ? -3.588 37.719 4.312 1 55.12 190 LEU B C 1
ATOM 3039 O O . LEU B 1 190 ? -2.889 37.469 5.297 1 55.12 190 LEU B O 1
#

Nearest PDB structures (foldseek):
  1zk8-assembly1_B  TM=7.138E-01  e=2.306E-04  Bacillus cereus ATCC 14579
  7eqe-assembly2_D  TM=5.430E-01  e=1.825E-04  Streptomyces griseoluteus
  7eqe-assembly2_C  TM=5.759E-01  e=3.681E-04  Streptomyces griseoluteus
  2np5-assembly1_A  TM=6.155E-01  e=2.625E-03  Rhodococcus jostii RHA1
  2eh3-assembly1_A-2  TM=6.316E-01  e=1.482E-02  Aquifex aeolicus VF5

Sequence (380 aa):
MPPKKKFTKEDIIDSAFSIAKTEGIDKITIRKVADHLGSSSAPIYVNFEDVEELKHAVVQKIVQLSQQMIQKQKTGNPFRDIGLASLQMAKEYPVFVHDFMMKPNEYLQDYDEGMDLIQLMKQDPELEGFSEDELMTILLKMRAFQLGLTMMVANDLLPEDFTMENIIKLQDSLAEDVLTAARVRKEKDLMPPKKKFTKEDIIDSAFSIAKTEGIDKITIRKVADHLGSSSAPIYVNFEDVEELKHAVVQKIVQLSQQMIQKQKTGNPFRDIGLASLQMAKEYPVFVHDFMMKPNEYLQDYDEGMDLIQLMKQDPELEGFSEDELMTILLKMRAFQLGLTMMVANDLLPEDFTMENIIKLQDSLAEDVLTAARVRKEKDL

InterPro domains:
  IPR001647 DNA-binding HTH domain, TetR-type [PS50977] (6-66)
  IPR009057 Homedomain-like superfamily [SSF46689] (4-70)

Foldseek 3Di:
DPDDLPDDPVRLLVLLLVCCLPPNLVPDALVSSCVSVVHDSVSVVVNDVGSVRSSVSNVVVVLVVLVVQLVVQPPVDSLLSNLLSLLVCLQRRLSVLVRPVVDPDPSVVCVCVVVVVLVVLCVDPLNDPDDSVRSVVLVVVLSVVSSVLSNCSNVVVDDPPDDSVNSSVVSVVVNVVSSVVSVVVVVVVD/DPDDLPDDPVRLLVLLLVCCLPPNLVPDALVSSCVSVVHDSVSVVVNDVGSVRSSVSNVVVVLVVLVVQLVVQPPVDSLLSNLLSLLVCLQRRLSVLVRAVVDPDPSVVCVCVVPVVLVVLCVDPLNDPDDSVRSVVLVVVLSVVSSVLSNCSNVVVDDPPDDSVNSSVVSVVVNVVSSVVSVVVVVVVD

Solvent-accessible surface area (backbone atoms only — not comparable to full-atom values): 20830 Å² total; per-residue (Å²): 124,77,79,75,71,92,57,52,67,65,54,53,40,51,45,38,39,57,46,18,51,76,66,23,67,88,65,57,38,60,67,58,35,16,58,72,68,71,48,65,56,62,63,53,54,76,69,28,94,44,58,65,57,48,48,52,53,34,49,51,51,51,50,50,50,50,52,50,43,27,64,67,54,72,76,83,40,71,67,59,19,46,50,53,28,44,44,50,40,14,68,76,34,33,42,51,44,62,68,44,76,62,39,89,37,73,66,59,50,45,47,51,62,68,60,36,61,66,63,53,45,62,67,33,77,92,43,58,89,59,48,71,68,54,50,48,51,53,48,52,53,50,49,20,25,51,48,13,44,27,49,31,54,39,47,66,67,57,65,88,86,61,48,73,66,54,51,51,50,51,55,53,49,50,53,47,18,48,52,49,30,52,49,54,53,52,61,69,75,103,124,78,77,74,70,91,56,52,67,65,54,52,40,51,45,39,38,55,46,19,52,76,65,23,67,86,64,56,41,59,64,58,35,16,56,73,68,70,48,65,56,64,61,53,55,75,70,27,94,44,56,66,57,48,48,51,50,35,50,50,50,50,52,50,50,51,51,50,44,28,66,65,53,71,76,83,40,70,67,58,18,46,49,52,28,44,44,49,40,12,68,76,34,32,41,51,43,63,70,42,75,64,39,90,35,72,66,59,46,45,49,50,64,73,43,48,60,65,61,55,45,61,67,33,77,92,43,59,89,58,50,72,68,55,48,48,52,53,48,51,53,51,49,19,26,49,48,13,43,28,49,30,52,40,44,66,68,56,66,87,86,60,44,72,67,54,52,50,51,51,55,53,49,51,55,49,18,49,53,49,30,51,50,54,54,51,57,68,75,96

Radius of gyration: 24.26 Å; Cα contacts (8 Å, |Δi|>4): 358; chains: 2; bounding box: 83×68×49 Å

pLDDT: mean 88.27, std 12.02, range [49.62, 98.19]

Organism: Halalkalibacterium halodurans (strain ATCC BAA-125 / DSM 18197 / FERM 7344 / JCM 9153 / C-125) (NCBI:txid272558)